Protein AF-G7H203-F1 (afdb_monomer_lite)

Foldseek 3Di:
DDDDDDDFFKWWAFPVPRDIDGDDPPDQADPPPRGGTDIDTPVVVVVVVPPDPDPPPPDPDDPPPPDDDPPDDPPPDDDPDDDPVPPDDPPDPPPDDDPDPDDDDPDDDPPDDDPDPVVVVPPDLVVQLVVLLVVLLVLLLVLLVLLLVLLVLLVVVLVCCVVCVPPDDPPVVVVVSVVSNVVSVVSNVVSLLVSLVSQLSNLVSLLCVLQVLLVHGDPDDSVRSNCCRRPPPSVLPRVLVSLVVSQVSRVLLDDPVNVVLSVVLSVLVVVLSVLVVVLVVLCVCLVVVPDPVSNSVSSVSSSVSSNSSSVSSNPSSNSSSVSSPPPPPPCPVPVVPPDPDD

Radius of gyration: 41.68 Å; chains: 1; bounding box: 111×63×118 Å

Organism: NCBI:txid1073574

InterPro domains:
  IPR025565 Domain of unknown function DUF4328 [PF14219] (180-323)

pLDDT: mean 81.96, std 16.94, range [37.78, 98.62]

Structure (mmCIF, N/CA/C/O backbone):
data_AF-G7H203-F1
#
_entry.id   AF-G7H203-F1
#
loop_
_atom_site.group_PDB
_atom_site.id
_atom_site.type_symbol
_atom_site.label_atom_id
_atom_site.label_alt_id
_atom_site.label_comp_id
_atom_site.label_asym_id
_atom_site.label_entity_id
_atom_site.label_seq_id
_atom_site.pdbx_PDB_ins_code
_atom_site.Cartn_x
_atom_site.Cartn_y
_atom_site.Cartn_z
_atom_site.occupancy
_atom_site.B_iso_or_equiv
_atom_site.auth_seq_id
_atom_site.auth_comp_id
_atom_site.auth_asym_id
_atom_site.auth_atom_id
_atom_site.pdbx_PDB_model_num
ATOM 1 N N . MET A 1 1 ? 81.160 3.919 -83.003 1.00 37.78 1 MET A N 1
ATOM 2 C CA . MET A 1 1 ? 80.864 4.565 -81.705 1.00 37.78 1 MET A CA 1
ATOM 3 C C . MET A 1 1 ? 79.400 4.315 -81.372 1.00 37.78 1 MET A C 1
ATOM 5 O O . MET A 1 1 ? 78.531 4.999 -81.889 1.00 37.78 1 MET A O 1
ATOM 9 N N . THR A 1 2 ? 79.116 3.264 -80.609 1.00 40.16 2 THR A N 1
ATOM 10 C CA . THR A 1 2 ? 77.761 2.862 -80.203 1.00 40.16 2 THR A CA 1
ATOM 11 C C . THR A 1 2 ? 77.386 3.560 -78.895 1.00 40.16 2 THR A C 1
ATOM 13 O O . THR A 1 2 ? 78.081 3.395 -77.895 1.00 40.16 2 THR A O 1
ATOM 16 N N . GLN A 1 3 ? 76.316 4.362 -78.911 1.00 37.84 3 GLN A N 1
ATOM 17 C CA . GLN A 1 3 ? 75.726 4.981 -77.716 1.00 37.84 3 GLN A CA 1
ATOM 18 C C . GLN A 1 3 ? 75.298 3.906 -76.696 1.00 37.84 3 GLN A C 1
ATOM 20 O O . GLN A 1 3 ? 74.755 2.877 -77.104 1.00 37.84 3 GLN A O 1
ATOM 25 N N . PRO A 1 4 ? 75.496 4.120 -75.381 1.00 40.94 4 PRO A N 1
ATOM 26 C CA . PRO A 1 4 ? 74.971 3.215 -74.364 1.00 40.94 4 PRO A CA 1
ATOM 27 C C . PRO A 1 4 ? 73.435 3.331 -74.275 1.00 40.94 4 PRO A C 1
ATOM 29 O O . PRO A 1 4 ? 72.892 4.422 -74.472 1.00 40.94 4 PRO A O 1
ATOM 32 N N . PRO A 1 5 ? 72.712 2.237 -73.969 1.00 50.84 5 PRO A N 1
ATOM 33 C CA . PRO A 1 5 ? 71.259 2.269 -73.836 1.00 50.84 5 PRO A CA 1
ATOM 34 C C . PRO A 1 5 ? 70.836 3.153 -72.654 1.00 50.84 5 PRO A C 1
ATOM 36 O O . PRO A 1 5 ? 71.418 3.090 -71.569 1.00 50.84 5 PRO A O 1
ATOM 39 N N . ALA A 1 6 ? 69.808 3.979 -72.866 1.00 56.09 6 ALA A N 1
ATOM 40 C CA . ALA A 1 6 ? 69.239 4.851 -71.843 1.00 56.09 6 ALA A CA 1
ATOM 41 C C . ALA A 1 6 ? 68.814 4.033 -70.608 1.00 56.09 6 ALA A C 1
ATOM 43 O O . ALA A 1 6 ? 68.082 3.051 -70.725 1.00 56.09 6 ALA A O 1
ATOM 44 N N . ALA A 1 7 ? 69.266 4.437 -69.417 1.00 59.19 7 ALA A N 1
ATOM 45 C CA . ALA A 1 7 ? 68.895 3.787 -68.164 1.00 59.19 7 ALA A CA 1
ATOM 46 C C . ALA A 1 7 ? 67.365 3.804 -67.985 1.00 59.19 7 ALA A C 1
ATOM 48 O O . ALA A 1 7 ? 66.755 4.874 -67.902 1.00 59.19 7 ALA A O 1
ATOM 49 N N . ALA A 1 8 ? 66.745 2.622 -67.927 1.00 64.31 8 ALA A N 1
ATOM 50 C CA . ALA A 1 8 ? 65.305 2.485 -67.742 1.00 64.31 8 ALA A CA 1
ATOM 51 C C . ALA A 1 8 ? 64.884 3.140 -66.416 1.00 64.31 8 ALA A C 1
ATOM 53 O O . ALA A 1 8 ? 65.308 2.721 -65.337 1.00 64.31 8 ALA A O 1
ATOM 54 N N . LYS A 1 9 ? 64.047 4.181 -66.479 1.00 79.81 9 LYS A N 1
ATOM 55 C CA . LYS A 1 9 ? 63.523 4.833 -65.273 1.00 79.81 9 LYS A CA 1
ATOM 56 C C . LYS A 1 9 ? 62.524 3.884 -64.600 1.00 79.81 9 LYS A C 1
ATOM 58 O O . LYS A 1 9 ? 61.573 3.411 -65.219 1.00 79.81 9 LYS A O 1
ATOM 63 N N . LEU A 1 10 ? 62.752 3.577 -63.325 1.00 85.38 10 LEU A N 1
ATOM 64 C CA . LEU A 1 10 ? 61.900 2.696 -62.521 1.00 85.38 10 LEU A CA 1
ATOM 65 C C . LEU A 1 10 ? 60.947 3.517 -61.640 1.00 85.38 10 LEU A C 1
ATOM 67 O O . LEU A 1 10 ? 61.322 4.558 -61.093 1.00 85.38 10 LEU A O 1
ATOM 71 N N . VAL A 1 11 ? 59.720 3.025 -61.470 1.00 87.94 11 VAL A N 1
ATOM 72 C CA . VAL A 1 11 ? 58.660 3.637 -60.654 1.00 87.94 11 VAL A CA 1
ATOM 73 C C . VAL A 1 11 ? 58.078 2.591 -59.707 1.00 87.94 11 VAL A C 1
ATOM 75 O O . VAL A 1 11 ? 57.787 1.465 -60.109 1.00 87.94 11 VAL A O 1
ATOM 78 N N . ASP A 1 12 ? 57.862 2.978 -58.452 1.00 87.69 12 ASP A N 1
ATOM 79 C CA . ASP A 1 12 ? 57.162 2.163 -57.462 1.00 87.69 12 ASP A CA 1
ATOM 80 C C . ASP A 1 12 ? 55.661 2.465 -57.504 1.00 87.69 12 ASP A C 1
ATOM 82 O O . ASP A 1 12 ? 55.240 3.617 -57.344 1.00 87.69 12 ASP A O 1
ATOM 86 N N . LEU A 1 13 ? 54.847 1.420 -57.662 1.00 88.19 13 LEU A N 1
ATOM 87 C CA . LEU A 1 13 ? 53.392 1.509 -57.736 1.00 88.19 13 LEU A CA 1
ATOM 88 C C . LEU A 1 13 ? 52.734 0.791 -56.552 1.00 88.19 13 LEU A C 1
ATOM 90 O O . LEU A 1 13 ? 52.981 -0.390 -56.299 1.00 88.19 13 LEU A O 1
ATOM 94 N N . CYS A 1 14 ? 51.834 1.475 -55.842 1.00 86.56 14 CYS A N 1
ATOM 95 C CA . CYS A 1 14 ? 51.016 0.842 -54.804 1.00 86.56 14 CYS A CA 1
ATOM 96 C C . CYS A 1 14 ? 49.656 0.413 -55.366 1.00 86.56 14 CYS A C 1
ATOM 98 O O . CYS A 1 14 ? 48.878 1.257 -55.802 1.00 86.56 14 CYS A O 1
ATOM 100 N N . ARG A 1 15 ? 49.297 -0.875 -55.283 1.00 82.62 15 ARG A N 1
ATOM 101 C CA . ARG A 1 15 ? 47.988 -1.358 -55.776 1.00 82.62 15 ARG A CA 1
ATOM 102 C C . ARG A 1 15 ? 46.794 -0.847 -54.970 1.00 82.62 15 ARG A C 1
ATOM 104 O O . ARG A 1 15 ? 45.728 -0.643 -55.540 1.00 82.62 15 ARG A O 1
ATOM 111 N N . ASN A 1 16 ? 46.976 -0.640 -53.666 1.00 80.56 16 ASN A N 1
ATOM 112 C CA . ASN A 1 16 ? 45.888 -0.241 -52.772 1.00 80.56 16 ASN A CA 1
ATOM 113 C C . ASN A 1 16 ? 45.602 1.267 -52.865 1.00 80.56 16 ASN A C 1
ATOM 115 O O . ASN A 1 16 ? 44.457 1.693 -52.929 1.00 80.56 16 ASN A O 1
ATOM 119 N N . CYS A 1 17 ? 46.667 2.070 -52.924 1.00 82.50 17 CYS A N 1
ATOM 120 C CA . CYS A 1 17 ? 46.584 3.530 -52.892 1.00 82.50 17 CYS A CA 1
ATOM 121 C C . CYS A 1 17 ? 46.793 4.204 -54.260 1.00 82.50 17 CYS A C 1
ATOM 123 O O . CYS A 1 17 ? 46.635 5.416 -54.360 1.00 82.50 17 CYS A O 1
ATOM 125 N N . ARG A 1 18 ? 47.177 3.444 -55.299 1.00 82.31 18 ARG A N 1
ATOM 126 C CA . ARG A 1 18 ? 47.484 3.911 -56.670 1.00 82.31 18 ARG A CA 1
ATOM 127 C C . ARG A 1 18 ? 48.490 5.067 -56.765 1.00 82.31 18 ARG A C 1
ATOM 129 O O . ARG A 1 18 ? 48.514 5.792 -57.751 1.00 82.31 18 ARG A O 1
ATOM 136 N N . ILE A 1 19 ? 49.345 5.220 -55.756 1.00 80.88 19 ILE A N 1
ATOM 137 C CA . ILE A 1 19 ? 50.440 6.194 -55.769 1.00 80.88 19 ILE A CA 1
ATOM 138 C C . ILE A 1 19 ? 51.534 5.703 -56.716 1.00 80.88 19 ILE A C 1
ATOM 140 O O . ILE A 1 19 ? 51.871 4.516 -56.697 1.00 80.88 19 ILE A O 1
ATOM 144 N N . GLN A 1 20 ? 52.087 6.639 -57.486 1.00 84.31 20 GLN A N 1
ATOM 145 C CA . GLN A 1 20 ? 53.276 6.463 -58.313 1.00 84.31 20 GLN A CA 1
ATOM 146 C C . GLN A 1 20 ? 54.395 7.312 -57.711 1.00 84.31 20 GLN A C 1
ATOM 148 O O . GLN A 1 20 ? 54.203 8.506 -57.479 1.00 84.31 20 GLN A O 1
ATOM 153 N N . ALA A 1 21 ? 55.537 6.704 -57.410 1.00 81.88 21 ALA A N 1
ATOM 154 C CA . ALA A 1 21 ? 56.696 7.419 -56.883 1.00 81.88 21 ALA A CA 1
ATOM 155 C C . ALA A 1 21 ? 57.982 6.933 -57.568 1.00 81.88 21 ALA A C 1
ATOM 157 O O . ALA A 1 21 ? 58.060 5.755 -57.917 1.00 81.88 21 ALA A O 1
ATOM 158 N N . PRO A 1 22 ? 59.012 7.786 -57.729 1.00 85.12 22 PRO A N 1
ATOM 159 C CA . PRO A 1 22 ? 60.306 7.358 -58.260 1.00 85.12 22 PRO A CA 1
ATOM 160 C C . PRO A 1 22 ? 60.864 6.193 -57.441 1.00 85.12 22 PRO A C 1
ATOM 162 O O . PRO A 1 22 ? 60.779 6.231 -56.206 1.00 85.12 22 PRO A O 1
ATOM 165 N N . HIS A 1 23 ? 61.401 5.170 -58.108 1.00 85.12 23 HIS A N 1
ATOM 166 C CA . HIS A 1 23 ? 61.963 4.006 -57.427 1.00 85.12 23 HIS A CA 1
ATOM 167 C C . HIS A 1 23 ? 63.105 4.410 -56.488 1.00 85.12 23 HIS A C 1
ATOM 169 O O . HIS A 1 23 ? 63.991 5.181 -56.860 1.00 85.12 23 HIS A O 1
ATOM 175 N N . ARG A 1 24 ? 63.088 3.878 -55.263 1.00 83.06 24 ARG A N 1
ATOM 176 C CA . ARG A 1 24 ? 64.186 4.016 -54.301 1.00 83.06 24 ARG A CA 1
ATOM 177 C C . ARG A 1 24 ? 64.544 2.633 -53.772 1.00 83.06 24 ARG A C 1
ATOM 179 O O . ARG A 1 24 ? 63.687 1.960 -53.197 1.00 83.06 24 ARG A O 1
ATOM 186 N N . ALA A 1 25 ? 65.809 2.242 -53.922 1.00 78.50 25 ALA A N 1
ATOM 187 C CA . ALA A 1 25 ? 66.314 0.977 -53.395 1.00 78.50 25 ALA A CA 1
ATOM 188 C C . ALA A 1 25 ? 66.008 0.853 -51.887 1.00 78.50 25 ALA A C 1
ATOM 190 O O . ALA A 1 25 ? 66.172 1.810 -51.129 1.00 78.50 25 ALA A O 1
ATOM 191 N N . GLY A 1 26 ? 65.499 -0.310 -51.469 1.00 80.19 26 GLY A N 1
ATOM 192 C CA . GLY A 1 26 ? 65.124 -0.600 -50.078 1.00 80.19 26 GLY A CA 1
ATOM 193 C C . GLY A 1 26 ? 63.689 -0.224 -49.676 1.00 80.19 26 GLY A C 1
ATOM 194 O O . GLY A 1 26 ? 63.248 -0.592 -48.588 1.00 80.19 26 GLY A O 1
ATOM 195 N N . ARG A 1 27 ? 62.910 0.452 -50.534 1.00 83.69 27 ARG A N 1
ATOM 196 C CA . ARG A 1 27 ? 61.516 0.815 -50.226 1.00 83.69 27 ARG A CA 1
ATOM 197 C C . ARG A 1 27 ? 60.530 -0.256 -50.706 1.00 83.69 27 ARG A C 1
ATOM 199 O O . ARG A 1 27 ? 60.062 -0.222 -51.836 1.00 83.69 27 ARG A O 1
ATOM 206 N N . THR A 1 28 ? 60.162 -1.183 -49.823 1.00 85.75 28 THR A N 1
ATOM 207 C CA . THR A 1 28 ? 59.217 -2.277 -50.140 1.00 85.75 28 THR A CA 1
ATOM 208 C C . THR A 1 28 ? 57.765 -1.986 -49.745 1.00 85.75 28 THR A C 1
ATOM 210 O O . THR A 1 28 ? 56.849 -2.631 -50.263 1.00 85.75 28 THR A O 1
ATOM 213 N N . ARG A 1 29 ? 57.523 -1.009 -48.855 1.00 89.00 29 ARG A N 1
ATOM 214 C CA . ARG A 1 29 ? 56.183 -0.663 -48.345 1.00 89.00 29 ARG A CA 1
ATOM 215 C C . ARG A 1 29 ? 55.778 0.781 -48.627 1.00 89.00 29 ARG A C 1
ATOM 217 O O . ARG A 1 29 ? 56.588 1.703 -48.583 1.00 89.00 29 ARG A O 1
ATOM 224 N N . CYS A 1 30 ? 54.490 0.973 -48.900 1.00 86.81 30 CYS A N 1
ATOM 225 C CA . CYS A 1 30 ? 53.898 2.279 -49.159 1.00 86.81 30 CYS A CA 1
ATOM 226 C C . CYS A 1 30 ? 53.773 3.097 -47.859 1.00 86.81 30 CYS A C 1
ATOM 228 O O . CYS A 1 30 ? 53.129 2.622 -46.924 1.00 86.81 30 CYS A O 1
ATOM 230 N N . PRO A 1 31 ? 54.255 4.352 -47.807 1.00 84.12 31 PRO A N 1
ATOM 231 C CA . PRO A 1 31 ? 54.180 5.177 -46.597 1.00 84.12 31 PRO A CA 1
ATOM 232 C C . PRO A 1 31 ? 52.749 5.574 -46.198 1.00 84.12 31 PRO A C 1
ATOM 234 O O . PRO A 1 31 ? 52.522 5.974 -45.065 1.00 84.12 31 PRO A O 1
ATOM 237 N N . ARG A 1 32 ? 51.769 5.470 -47.110 1.00 82.31 32 ARG A N 1
ATOM 238 C CA . ARG A 1 32 ? 50.384 5.903 -46.858 1.00 82.31 32 ARG A CA 1
ATOM 239 C C . ARG A 1 32 ? 49.470 4.794 -46.339 1.00 82.31 32 ARG A C 1
ATOM 241 O O . ARG A 1 32 ? 48.579 5.064 -45.547 1.00 82.31 32 ARG A O 1
ATOM 248 N N . CYS A 1 33 ? 49.650 3.565 -46.821 1.00 87.88 33 CYS A N 1
ATOM 249 C CA . CYS A 1 33 ? 48.768 2.436 -46.496 1.00 87.88 33 CYS A CA 1
ATOM 250 C C . CYS A 1 33 ? 49.504 1.141 -46.146 1.00 87.88 33 CYS A C 1
ATOM 252 O O . CYS A 1 33 ? 48.877 0.090 -46.056 1.00 87.88 33 CYS A O 1
ATOM 254 N N . ASN A 1 34 ? 50.828 1.199 -45.988 1.00 85.56 34 ASN A N 1
ATOM 255 C CA . ASN A 1 34 ? 51.693 0.079 -45.616 1.00 85.56 34 ASN A CA 1
ATOM 256 C C . ASN A 1 34 ? 51.611 -1.163 -46.534 1.00 85.56 34 ASN A C 1
ATOM 258 O O . ASN A 1 34 ? 52.078 -2.243 -46.174 1.00 85.56 34 ASN A O 1
ATOM 262 N N . GLY A 1 35 ? 51.019 -1.021 -47.724 1.00 85.94 35 GLY A N 1
ATOM 263 C CA . GLY A 1 35 ? 50.916 -2.081 -48.726 1.00 85.94 35 GLY A CA 1
ATOM 264 C C . GLY A 1 35 ? 52.221 -2.293 -49.494 1.00 85.94 35 GLY A C 1
ATOM 265 O O . GLY A 1 35 ? 53.049 -1.384 -49.575 1.00 85.94 35 GLY A O 1
ATOM 266 N N . ILE A 1 36 ? 52.381 -3.479 -50.085 1.00 87.38 36 ILE A N 1
ATOM 267 C CA . ILE A 1 36 ? 53.562 -3.851 -50.880 1.00 87.38 36 ILE A CA 1
ATOM 268 C C . ILE A 1 36 ? 53.643 -2.982 -52.143 1.00 87.38 36 ILE A C 1
ATOM 270 O O . ILE A 1 36 ? 52.643 -2.797 -52.847 1.00 87.38 36 ILE A O 1
ATOM 274 N N . LEU A 1 37 ? 54.830 -2.438 -52.412 1.00 88.94 37 LEU A N 1
ATOM 275 C CA . LEU A 1 37 ? 55.136 -1.687 -53.627 1.00 88.94 37 LEU A CA 1
ATOM 276 C C . LEU A 1 37 ? 55.603 -2.632 -54.734 1.00 88.94 37 LEU A C 1
ATOM 278 O O . LEU A 1 37 ? 56.401 -3.536 -54.497 1.00 88.94 37 LEU A O 1
ATOM 282 N N . VAL A 1 38 ? 55.097 -2.414 -55.946 1.00 88.06 38 VAL A N 1
ATOM 283 C CA . VAL A 1 38 ? 55.512 -3.144 -57.147 1.00 88.06 38 VAL A CA 1
ATOM 284 C C . VAL A 1 38 ? 56.369 -2.214 -57.991 1.00 88.06 38 VAL A C 1
ATOM 286 O O . VAL A 1 38 ? 55.923 -1.119 -58.327 1.00 88.06 38 VAL A O 1
ATOM 289 N N . VAL A 1 39 ? 57.577 -2.651 -58.335 1.00 86.81 39 VAL A N 1
ATOM 290 C CA . VAL A 1 39 ? 58.491 -1.892 -59.195 1.00 86.81 39 VAL A CA 1
ATOM 291 C C . VAL A 1 39 ? 58.136 -2.164 -60.655 1.00 86.81 39 VAL A C 1
ATOM 293 O O . VAL A 1 39 ? 58.038 -3.319 -61.070 1.00 86.81 39 VAL A O 1
ATOM 296 N N . VAL A 1 40 ? 57.915 -1.106 -61.430 1.00 84.75 40 VAL A N 1
ATOM 297 C CA . VAL A 1 40 ? 57.562 -1.173 -62.855 1.00 84.75 40 VAL A CA 1
ATOM 298 C C . VAL A 1 40 ? 58.434 -0.180 -63.628 1.00 84.75 40 VAL A C 1
ATOM 300 O O . VAL A 1 40 ? 58.823 0.857 -63.095 1.00 84.75 40 VAL A O 1
ATOM 303 N N . THR A 1 41 ? 58.763 -0.482 -64.883 1.00 83.50 41 THR A N 1
ATOM 304 C CA . THR A 1 41 ? 59.456 0.461 -65.774 1.00 83.50 41 THR A CA 1
ATOM 305 C C . THR A 1 41 ? 58.507 1.569 -66.232 1.00 83.50 41 THR A C 1
ATOM 307 O O . THR A 1 41 ? 57.323 1.315 -66.471 1.00 83.50 41 THR A O 1
ATOM 310 N N . THR A 1 42 ? 59.011 2.799 -66.380 1.00 74.50 42 THR A N 1
ATOM 311 C CA . THR A 1 42 ? 58.220 3.939 -66.881 1.00 74.50 42 THR A CA 1
ATOM 312 C C . THR A 1 42 ? 57.561 3.641 -68.218 1.00 74.50 42 THR A C 1
ATOM 314 O O . THR A 1 42 ? 56.423 4.048 -68.426 1.00 74.50 42 THR A O 1
ATOM 317 N N . ASP A 1 43 ? 58.235 2.874 -69.073 1.00 74.00 43 ASP A N 1
ATOM 318 C CA . ASP A 1 43 ? 57.773 2.568 -70.427 1.00 74.00 43 ASP A CA 1
ATOM 319 C C . ASP A 1 43 ? 56.525 1.680 -70.407 1.00 74.00 43 ASP A C 1
ATOM 321 O O . ASP A 1 43 ? 55.602 1.880 -71.184 1.00 74.00 43 ASP A O 1
ATOM 325 N N . ARG A 1 44 ? 56.424 0.749 -69.448 1.00 70.00 44 ARG A N 1
ATOM 326 C CA . ARG A 1 44 ? 55.202 -0.051 -69.259 1.00 70.00 44 ARG A CA 1
ATOM 327 C C . ARG A 1 44 ? 54.041 0.772 -68.710 1.00 70.00 44 ARG A C 1
ATOM 329 O O . ARG A 1 44 ? 52.891 0.482 -69.025 1.00 70.00 44 ARG A O 1
ATOM 336 N N . VAL A 1 45 ? 54.323 1.774 -67.876 1.00 68.62 45 VAL A N 1
ATOM 337 C CA . VAL A 1 45 ? 53.288 2.668 -67.334 1.00 68.62 45 VAL A CA 1
ATOM 338 C C . VAL A 1 45 ? 52.771 3.608 -68.423 1.00 68.62 45 VAL A C 1
ATOM 340 O O . VAL A 1 45 ? 51.561 3.781 -68.538 1.00 68.62 45 VAL A O 1
ATOM 343 N N . SER A 1 46 ? 53.656 4.178 -69.246 1.00 68.38 46 SER A N 1
ATOM 344 C CA . SER A 1 46 ? 53.263 5.039 -70.364 1.00 68.38 46 SER A CA 1
ATOM 345 C C . SER A 1 46 ? 52.526 4.262 -71.453 1.00 68.38 46 SER A C 1
ATOM 347 O O . SER A 1 46 ? 51.519 4.754 -71.947 1.00 68.38 46 SER A O 1
ATOM 349 N N . GLN A 1 47 ? 52.941 3.031 -71.762 1.00 70.38 47 GLN A N 1
ATOM 350 C CA . GLN A 1 47 ? 52.261 2.171 -72.735 1.00 70.38 47 GLN A CA 1
ATOM 351 C C . GLN A 1 47 ? 50.838 1.797 -72.278 1.00 70.38 47 GLN A C 1
ATOM 353 O O . GLN A 1 47 ? 49.904 1.898 -73.065 1.00 70.38 47 GLN A O 1
ATOM 358 N N . ALA A 1 48 ? 50.643 1.487 -70.990 1.00 67.06 48 ALA A N 1
ATOM 359 C CA . ALA A 1 48 ? 49.318 1.209 -70.422 1.00 67.06 48 ALA A CA 1
ATOM 360 C C . ALA A 1 48 ? 48.408 2.452 -70.312 1.00 67.06 48 ALA A C 1
ATOM 362 O O . ALA A 1 48 ? 47.188 2.319 -70.278 1.00 67.06 48 ALA A O 1
ATOM 363 N N . LEU A 1 49 ? 48.984 3.656 -70.213 1.00 65.50 49 LEU A N 1
ATOM 364 C CA . LEU A 1 49 ? 48.234 4.920 -70.244 1.00 65.50 49 LEU A CA 1
ATOM 365 C C . LEU A 1 49 ? 47.924 5.382 -71.676 1.00 65.50 49 LEU A C 1
ATOM 367 O O . LEU A 1 49 ? 46.932 6.076 -71.881 1.00 65.50 49 LEU A O 1
ATOM 371 N N . ALA A 1 50 ? 48.775 5.023 -72.641 1.00 63.97 50 ALA A N 1
ATOM 372 C CA . ALA A 1 50 ? 48.602 5.318 -74.062 1.00 63.97 50 ALA A CA 1
ATOM 373 C C . ALA A 1 50 ? 47.631 4.349 -74.755 1.00 63.97 50 ALA A C 1
ATOM 375 O O . ALA A 1 50 ? 47.059 4.690 -75.789 1.00 63.97 50 ALA A O 1
ATOM 376 N N . GLU A 1 51 ? 47.416 3.160 -74.187 1.00 62.44 51 GLU A N 1
ATOM 377 C CA . GLU A 1 51 ? 46.359 2.246 -74.611 1.00 62.44 51 GLU A CA 1
ATOM 378 C C . GLU A 1 51 ? 44.988 2.890 -74.355 1.00 62.44 51 GLU A C 1
ATOM 380 O O . GLU A 1 51 ? 44.487 2.951 -73.229 1.00 62.44 51 GLU A O 1
ATOM 385 N N . ALA A 1 52 ? 44.373 3.406 -75.422 1.00 54.94 52 ALA A N 1
ATOM 386 C CA . ALA A 1 52 ? 42.991 3.853 -75.386 1.00 54.94 52 ALA A CA 1
ATOM 387 C C . ALA A 1 52 ? 42.106 2.688 -74.906 1.00 54.94 52 ALA A C 1
ATOM 389 O O . ALA A 1 52 ? 42.298 1.556 -75.363 1.00 54.94 52 ALA A O 1
ATOM 390 N N . PRO A 1 53 ? 41.134 2.921 -74.002 1.00 57.97 53 PRO A N 1
ATOM 391 C CA . PRO A 1 53 ? 40.242 1.861 -73.566 1.00 57.97 53 PRO A CA 1
ATOM 392 C C . PRO A 1 53 ? 39.531 1.301 -74.796 1.00 57.97 53 PRO A C 1
ATOM 394 O O . PRO A 1 53 ? 38.755 2.007 -75.442 1.00 57.97 53 PRO A O 1
ATOM 397 N N . ALA A 1 54 ? 39.816 0.042 -75.133 1.00 59.06 54 ALA A N 1
ATOM 398 C CA . ALA A 1 54 ? 39.101 -0.648 -76.194 1.00 59.06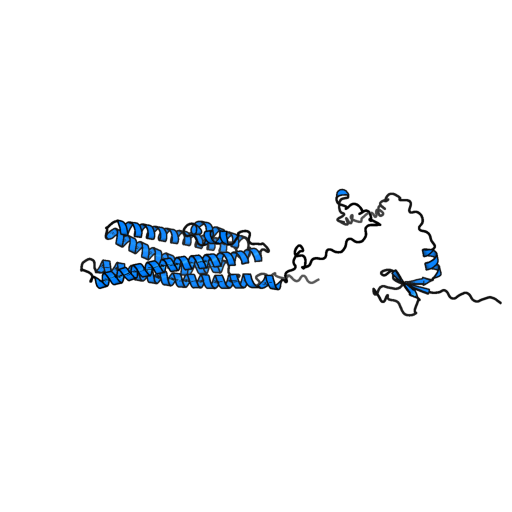 54 ALA A CA 1
ATOM 399 C C . ALA A 1 54 ? 37.594 -0.535 -75.907 1.00 59.06 54 ALA A C 1
ATOM 401 O O . ALA A 1 54 ? 37.193 -0.690 -74.744 1.00 59.06 54 ALA A O 1
ATOM 402 N N . PRO A 1 55 ? 36.750 -0.240 -76.913 1.00 51.91 55 PRO A N 1
ATOM 403 C CA . PRO A 1 55 ? 35.317 -0.156 -76.703 1.00 51.91 55 PRO A CA 1
ATOM 404 C C . PRO A 1 55 ? 34.852 -1.475 -76.095 1.00 51.91 55 PRO A C 1
ATOM 406 O O . PRO A 1 55 ? 34.953 -2.541 -76.704 1.00 51.91 55 PRO A O 1
ATOM 409 N N . VAL A 1 56 ? 34.378 -1.404 -74.851 1.00 57.16 56 VAL A N 1
ATOM 410 C CA . VAL A 1 56 ? 33.751 -2.539 -74.188 1.00 57.16 56 VAL A CA 1
ATOM 411 C C . VAL A 1 56 ? 32.452 -2.778 -74.939 1.00 57.16 56 VAL A C 1
ATOM 413 O O . VAL A 1 56 ? 31.441 -2.132 -74.672 1.00 57.16 56 VAL A O 1
ATOM 416 N N . VAL A 1 57 ? 32.479 -3.692 -75.909 1.00 56.31 57 VAL A N 1
ATOM 417 C CA . VAL A 1 57 ? 31.254 -4.274 -76.445 1.00 56.31 57 VAL A CA 1
ATOM 418 C C . VAL A 1 57 ? 30.538 -4.864 -75.240 1.00 56.31 57 VAL A C 1
ATOM 420 O O . VAL A 1 57 ? 31.059 -5.771 -74.585 1.00 56.31 57 VAL A O 1
ATOM 423 N N . ALA A 1 58 ? 29.383 -4.293 -74.897 1.00 48.22 58 ALA A N 1
ATOM 424 C CA . ALA A 1 58 ? 28.533 -4.767 -73.821 1.00 48.22 58 ALA A CA 1
ATOM 425 C C . ALA A 1 58 ? 28.031 -6.166 -74.186 1.00 48.22 58 ALA A C 1
ATOM 427 O O . ALA A 1 58 ? 26.958 -6.348 -74.755 1.00 48.22 58 ALA A O 1
ATOM 428 N N . ARG A 1 59 ? 28.845 -7.178 -73.895 1.00 54.06 59 ARG A N 1
ATOM 429 C CA . ARG A 1 59 ? 28.418 -8.566 -73.944 1.00 54.06 59 ARG A CA 1
ATOM 430 C C . ARG A 1 59 ? 27.454 -8.755 -72.768 1.00 54.06 59 ARG A C 1
ATOM 432 O O . ARG A 1 59 ? 27.807 -8.357 -71.652 1.00 54.06 59 ARG A O 1
ATOM 439 N N . PRO A 1 60 ? 26.257 -9.334 -72.975 1.00 52.62 60 PRO A N 1
ATOM 440 C CA . PRO A 1 60 ? 25.400 -9.716 -71.859 1.00 52.62 60 PRO A CA 1
ATOM 441 C C . PRO A 1 60 ? 26.222 -10.574 -70.886 1.00 52.62 60 PRO A C 1
ATOM 443 O O . PRO A 1 60 ? 27.116 -11.300 -71.339 1.00 52.62 60 PRO A O 1
ATOM 446 N N . PRO A 1 61 ? 25.990 -10.478 -69.564 1.00 47.03 61 PRO A N 1
ATOM 447 C CA . PRO A 1 61 ? 26.775 -11.219 -68.593 1.00 47.03 61 PRO A CA 1
ATOM 448 C C . PRO A 1 61 ? 26.595 -12.714 -68.853 1.00 47.03 61 PRO A C 1
ATOM 450 O O . PRO A 1 61 ? 25.611 -13.320 -68.440 1.00 47.03 61 PRO A O 1
ATOM 453 N N . GLN A 1 62 ? 27.560 -13.322 -69.539 1.00 46.97 62 GLN A N 1
ATOM 454 C CA . GLN A 1 62 ? 27.694 -14.764 -69.555 1.00 46.97 62 GLN A CA 1
ATOM 455 C C . GLN A 1 62 ? 28.092 -15.143 -68.134 1.00 46.97 62 GLN A C 1
ATOM 457 O O . GLN A 1 62 ? 29.223 -14.901 -67.702 1.00 46.97 62 GLN A O 1
ATOM 462 N N . GLN A 1 63 ? 27.132 -15.683 -67.382 1.00 49.38 63 GLN A N 1
ATOM 463 C CA . GLN A 1 63 ? 27.425 -16.469 -66.196 1.00 49.38 63 GLN A CA 1
ATOM 464 C C . GLN A 1 63 ? 28.488 -17.487 -66.604 1.00 49.38 63 GLN A C 1
ATOM 466 O O . GLN A 1 63 ? 28.200 -18.457 -67.302 1.00 49.38 63 GLN A O 1
ATOM 471 N N . ARG A 1 64 ? 29.739 -17.262 -66.190 1.00 42.84 64 ARG A N 1
ATOM 472 C CA . ARG A 1 64 ? 30.702 -18.353 -66.124 1.00 42.84 64 ARG A CA 1
ATOM 473 C C . ARG A 1 64 ? 30.137 -19.314 -65.097 1.00 42.84 64 ARG A C 1
ATOM 475 O O . ARG A 1 64 ? 30.278 -19.090 -63.897 1.00 42.84 64 ARG A O 1
ATOM 482 N N . VAL A 1 65 ? 29.459 -20.346 -65.583 1.00 47.59 65 VAL A N 1
ATOM 483 C CA . VAL A 1 65 ? 29.227 -21.558 -64.814 1.00 47.59 65 VAL A CA 1
ATOM 484 C C . VAL A 1 65 ? 30.623 -22.046 -64.455 1.00 47.59 65 VAL A C 1
ATOM 486 O O . VAL A 1 65 ? 31.392 -22.472 -65.316 1.00 47.59 65 VAL A O 1
ATOM 489 N N . ALA A 1 66 ? 31.008 -21.830 -63.199 1.00 47.72 66 ALA A N 1
ATOM 490 C CA . ALA A 1 66 ? 32.234 -22.387 -62.665 1.00 47.72 66 ALA A CA 1
ATOM 491 C C . ALA A 1 66 ? 32.177 -23.897 -62.910 1.00 47.72 66 ALA A C 1
ATOM 493 O O . ALA A 1 66 ? 31.156 -24.521 -62.621 1.00 47.72 66 ALA A O 1
ATOM 494 N N . GLY A 1 67 ? 33.242 -24.434 -63.507 1.00 46.94 67 GLY A N 1
ATOM 495 C CA . GLY A 1 67 ? 33.312 -25.819 -63.950 1.00 46.94 67 GLY A CA 1
ATOM 496 C C . GLY A 1 67 ? 32.754 -26.787 -62.911 1.00 46.94 67 GLY A C 1
ATOM 497 O O . GLY A 1 67 ? 33.110 -26.737 -61.732 1.00 46.94 67 GLY A O 1
ATOM 498 N N . TYR A 1 68 ? 31.869 -27.660 -63.376 1.00 43.53 68 TYR A N 1
ATOM 499 C CA . TYR A 1 68 ? 31.400 -28.818 -62.640 1.00 43.53 68 TYR A CA 1
ATOM 500 C C . TYR A 1 68 ? 32.614 -29.676 -62.251 1.00 43.53 68 TYR A C 1
ATOM 502 O O . TYR A 1 68 ? 33.234 -30.314 -63.098 1.00 43.53 68 TYR A O 1
ATOM 510 N N . ARG A 1 69 ? 32.990 -29.659 -60.967 1.00 50.88 69 ARG A N 1
ATOM 511 C CA . ARG A 1 69 ? 33.775 -30.738 -60.359 1.00 50.88 69 ARG A CA 1
ATOM 512 C C . ARG A 1 69 ? 32.771 -31.699 -59.721 1.00 50.88 69 ARG A C 1
ATOM 514 O O . ARG A 1 69 ? 32.045 -31.255 -58.827 1.00 50.88 69 ARG A O 1
ATOM 521 N N . PRO A 1 70 ? 32.711 -32.974 -60.135 1.00 41.72 70 PRO A N 1
ATOM 522 C CA . PRO A 1 70 ? 31.878 -33.956 -59.454 1.00 41.72 70 PRO A CA 1
ATOM 523 C C . PRO A 1 70 ? 32.326 -34.046 -57.984 1.00 41.72 70 PRO A C 1
ATOM 525 O O . PRO A 1 70 ? 33.503 -34.278 -57.718 1.00 41.72 70 PRO A O 1
ATOM 528 N N . GLY A 1 71 ? 31.415 -33.804 -57.035 1.00 56.59 71 GLY A N 1
ATOM 529 C CA . GLY A 1 71 ? 31.651 -34.026 -55.598 1.00 56.59 71 GLY A CA 1
ATOM 530 C C . GLY A 1 71 ? 31.768 -32.793 -54.689 1.00 56.59 71 GLY A C 1
ATOM 531 O O . GLY A 1 71 ? 31.911 -32.961 -53.481 1.00 56.59 71 GLY A O 1
ATOM 532 N N . ALA A 1 72 ? 31.673 -31.559 -55.197 1.00 56.12 72 ALA A N 1
ATOM 533 C CA . ALA A 1 72 ? 31.627 -30.369 -54.337 1.00 56.12 72 ALA A CA 1
ATOM 534 C C . ALA A 1 72 ? 30.178 -29.910 -54.104 1.00 56.12 72 ALA A C 1
ATOM 536 O O . ALA A 1 72 ? 29.477 -29.546 -55.048 1.00 56.12 72 ALA A O 1
ATOM 537 N N . SER A 1 73 ? 29.734 -29.900 -52.843 1.00 57.03 73 SER A N 1
ATOM 538 C CA . SER A 1 73 ? 28.423 -29.370 -52.453 1.00 57.03 73 SER A CA 1
ATOM 539 C C . SER A 1 73 ? 28.276 -27.897 -52.877 1.00 57.03 73 SER A C 1
ATOM 541 O O . SER A 1 73 ? 29.248 -27.134 -52.784 1.00 57.03 73 SER A O 1
ATOM 543 N N . PRO A 1 74 ? 27.092 -27.455 -53.353 1.00 58.59 74 PRO A N 1
ATOM 544 C CA . PRO A 1 74 ? 26.901 -26.080 -53.796 1.00 58.59 74 PRO A CA 1
ATOM 545 C C . PRO A 1 74 ? 27.156 -25.124 -52.629 1.00 58.59 74 PRO A C 1
ATOM 547 O O . PRO A 1 74 ? 26.366 -25.034 -51.690 1.00 58.59 74 PRO A O 1
ATOM 550 N N . LYS A 1 75 ? 28.269 -24.386 -52.670 1.00 60.03 75 LYS A N 1
ATOM 551 C CA . LYS A 1 75 ? 28.506 -23.281 -51.739 1.00 60.03 75 LYS A CA 1
ATOM 552 C C . LYS A 1 75 ? 27.587 -22.132 -52.139 1.00 60.03 75 LYS A C 1
ATOM 554 O O . LYS A 1 75 ? 27.970 -21.255 -52.910 1.00 60.03 75 LYS A O 1
ATOM 559 N N . VAL A 1 76 ? 26.354 -22.155 -51.640 1.00 60.50 76 VAL A N 1
ATOM 560 C CA . VAL A 1 76 ? 25.407 -21.050 -51.793 1.00 60.50 76 VAL A CA 1
ATOM 561 C C . VAL A 1 76 ? 25.943 -19.873 -50.981 1.00 60.50 76 VAL A C 1
ATOM 563 O O . VAL A 1 76 ? 25.856 -19.840 -49.755 1.00 60.50 76 VAL A O 1
ATOM 566 N N . ARG A 1 77 ? 26.558 -18.902 -51.660 1.00 63.94 77 ARG A N 1
ATOM 567 C CA . ARG A 1 77 ? 26.911 -17.627 -51.040 1.00 63.94 77 ARG A CA 1
ATOM 568 C C . ARG A 1 77 ? 25.660 -16.763 -51.038 1.00 63.94 77 ARG A C 1
ATOM 570 O O . ARG A 1 77 ? 25.320 -16.172 -52.060 1.00 63.94 77 ARG A O 1
ATOM 577 N N . TRP A 1 78 ? 24.994 -16.675 -49.893 1.00 55.72 78 TRP A N 1
ATOM 578 C CA . TRP A 1 78 ? 23.944 -15.684 -49.696 1.00 55.72 78 TRP A CA 1
ATOM 579 C C . TRP A 1 78 ? 24.537 -14.288 -49.882 1.00 55.72 78 TRP A C 1
ATOM 581 O O . TRP A 1 78 ? 25.437 -13.866 -49.156 1.00 55.72 78 TRP A O 1
ATOM 591 N N . VAL A 1 79 ? 24.054 -13.583 -50.899 1.00 70.00 79 VAL A N 1
ATOM 592 C CA . VAL A 1 79 ? 24.337 -12.166 -51.104 1.00 70.00 79 VAL A CA 1
ATOM 593 C C . VAL A 1 79 ? 22.993 -11.468 -51.067 1.00 70.00 79 VAL A C 1
ATOM 595 O O . VAL A 1 79 ? 22.174 -11.658 -51.963 1.00 70.00 79 VAL A O 1
ATOM 598 N N . ALA A 1 80 ? 22.763 -10.665 -50.030 1.00 74.44 80 ALA A N 1
ATOM 599 C CA . ALA A 1 80 ? 21.602 -9.792 -49.956 1.00 74.44 80 ALA A CA 1
ATOM 600 C C . ALA A 1 80 ? 21.757 -8.686 -51.009 1.00 74.44 80 ALA A C 1
ATOM 602 O O . ALA A 1 80 ? 22.301 -7.614 -50.745 1.00 74.44 80 ALA A O 1
ATOM 603 N N . GLN A 1 81 ? 21.342 -8.972 -52.241 1.00 72.69 81 GLN A N 1
ATOM 604 C CA . GLN A 1 81 ? 21.200 -7.949 -53.261 1.00 72.69 81 GLN A CA 1
ATOM 605 C C . GLN A 1 81 ? 19.805 -7.364 -53.170 1.00 72.69 81 GLN A C 1
ATOM 607 O O . GLN A 1 81 ? 18.812 -8.079 -53.069 1.00 72.69 81 GLN A O 1
ATOM 612 N N . ARG A 1 82 ? 19.736 -6.038 -53.232 1.00 78.69 82 ARG A N 1
ATOM 613 C CA . ARG A 1 82 ? 18.463 -5.341 -53.272 1.00 78.69 82 ARG A CA 1
ATOM 614 C C . ARG A 1 82 ? 17.706 -5.734 -54.561 1.00 78.69 82 ARG A C 1
ATOM 616 O O . ARG A 1 82 ? 18.343 -5.689 -55.630 1.00 78.69 82 ARG A O 1
ATOM 623 N N . PRO A 1 83 ? 16.405 -6.089 -54.476 1.00 79.94 83 PRO A N 1
ATOM 624 C CA . PRO A 1 83 ? 15.566 -6.349 -55.642 1.00 79.94 83 PRO A CA 1
ATOM 625 C C . PRO A 1 83 ? 15.681 -5.214 -56.667 1.00 79.94 83 PRO A C 1
ATOM 627 O O . PRO A 1 83 ? 15.861 -4.062 -56.252 1.00 79.94 83 PRO A O 1
ATOM 630 N N . PRO A 1 84 ? 15.626 -5.502 -57.981 1.00 73.81 84 PRO A N 1
ATOM 631 C CA . PRO A 1 84 ? 15.825 -4.499 -59.029 1.00 73.81 84 PRO A CA 1
ATOM 632 C C . PRO A 1 84 ? 14.918 -3.276 -58.858 1.00 73.81 84 PRO A C 1
ATOM 634 O O . PRO A 1 84 ? 15.393 -2.153 -58.994 1.00 73.81 84 PRO A O 1
ATOM 637 N N . GLU A 1 85 ? 13.666 -3.491 -58.451 1.00 76.69 85 GLU A N 1
ATOM 638 C CA . GLU A 1 85 ? 12.676 -2.438 -58.185 1.00 76.69 85 GLU A CA 1
ATOM 639 C C . GLU A 1 85 ? 13.009 -1.524 -56.996 1.00 76.69 85 GLU A C 1
ATOM 641 O O . GLU A 1 85 ? 12.597 -0.369 -56.963 1.00 76.69 85 GLU A O 1
ATOM 646 N N . ALA A 1 86 ? 13.800 -1.997 -56.031 1.00 73.50 86 ALA A N 1
ATOM 647 C CA . ALA A 1 86 ? 14.198 -1.213 -54.865 1.00 73.50 86 ALA A CA 1
ATOM 648 C C . ALA A 1 86 ? 15.570 -0.532 -55.051 1.00 73.50 86 ALA A C 1
ATOM 650 O O . ALA A 1 86 ? 16.024 0.225 -54.176 1.00 73.50 86 ALA A O 1
ATOM 651 N N . ARG A 1 87 ? 16.266 -0.785 -56.173 1.00 77.69 87 ARG A N 1
ATOM 652 C CA . ARG A 1 87 ? 17.512 -0.084 -56.508 1.00 77.69 87 ARG A CA 1
ATOM 653 C C . ARG A 1 87 ? 17.172 1.366 -56.871 1.00 77.69 87 ARG A C 1
ATOM 655 O O . ARG A 1 87 ? 16.407 1.585 -57.804 1.00 77.69 87 ARG A O 1
ATOM 662 N N . PRO A 1 88 ? 17.734 2.365 -56.165 1.00 75.31 88 PRO A N 1
ATOM 663 C CA . PRO A 1 88 ? 17.505 3.752 -56.531 1.00 75.31 88 PRO A CA 1
ATOM 664 C C . PRO A 1 88 ? 17.984 3.976 -57.965 1.00 75.31 88 PRO A C 1
ATOM 666 O O . PRO A 1 88 ? 19.094 3.562 -58.314 1.00 75.31 88 PRO A O 1
ATOM 669 N N . ALA A 1 89 ? 17.162 4.639 -58.778 1.00 76.25 89 ALA A N 1
ATOM 670 C CA . ALA A 1 89 ? 17.565 5.037 -60.118 1.00 76.25 89 ALA A CA 1
ATOM 671 C C . ALA A 1 89 ? 18.883 5.835 -60.046 1.00 76.25 89 ALA A C 1
ATOM 673 O O . ALA A 1 89 ? 19.075 6.610 -59.096 1.00 76.25 89 ALA A O 1
ATOM 674 N N . PRO A 1 90 ? 19.798 5.676 -61.021 1.00 67.00 90 PRO A N 1
ATOM 675 C CA . PRO A 1 90 ? 21.001 6.488 -61.084 1.00 67.00 90 PRO A CA 1
ATOM 676 C C . PRO A 1 90 ? 20.587 7.958 -61.061 1.00 67.00 90 PRO A C 1
ATOM 678 O O . PRO A 1 90 ? 19.909 8.437 -61.972 1.00 67.00 90 PRO A O 1
ATOM 681 N N . ARG A 1 91 ? 20.956 8.679 -59.995 1.00 64.25 91 ARG A N 1
ATOM 682 C CA . ARG A 1 91 ? 20.738 10.125 -59.931 1.00 64.25 91 ARG A CA 1
ATOM 683 C C . ARG A 1 91 ? 21.399 10.725 -61.165 1.00 64.25 91 ARG A C 1
ATOM 685 O O . ARG A 1 91 ? 22.616 10.602 -61.317 1.00 64.25 91 ARG A O 1
ATOM 692 N N . ARG A 1 92 ? 20.610 11.369 -62.034 1.00 62.16 92 ARG A N 1
ATOM 693 C CA . ARG A 1 92 ? 21.155 12.206 -63.106 1.00 62.16 92 ARG A CA 1
ATOM 694 C C . ARG A 1 92 ? 22.148 13.154 -62.442 1.00 62.16 92 ARG A C 1
ATOM 696 O O . ARG A 1 92 ? 21.772 13.917 -61.552 1.00 62.16 92 ARG A O 1
ATOM 703 N N . ARG A 1 93 ? 23.428 13.046 -62.808 1.00 57.28 93 ARG A N 1
ATOM 704 C CA . ARG A 1 93 ? 24.433 14.024 -62.397 1.00 57.28 93 ARG A CA 1
ATOM 705 C C . ARG A 1 93 ? 23.976 15.348 -62.990 1.00 57.28 93 ARG A C 1
ATOM 707 O O . ARG A 1 93 ? 24.048 15.538 -64.199 1.00 57.28 93 ARG A O 1
ATOM 714 N N . SER A 1 94 ? 23.429 16.209 -62.143 1.00 56.62 94 SER A N 1
ATOM 715 C CA . SER A 1 94 ? 23.096 17.584 -62.483 1.00 56.62 94 SER A CA 1
ATOM 716 C C . SER A 1 94 ? 24.406 18.350 -62.668 1.00 56.62 94 SER A C 1
ATOM 718 O O . SER A 1 94 ? 24.847 19.067 -61.772 1.00 56.62 94 SER A O 1
ATOM 720 N N . TRP A 1 95 ? 25.071 18.137 -63.800 1.00 55.47 95 TRP A N 1
ATOM 721 C CA . TRP A 1 95 ? 26.192 18.953 -64.244 1.00 55.47 95 TRP A CA 1
ATOM 722 C C . TRP A 1 95 ? 25.635 20.338 -64.580 1.00 55.47 95 TRP A C 1
ATOM 724 O O . TRP A 1 95 ? 25.085 20.534 -65.655 1.00 55.47 95 TRP A O 1
ATOM 734 N N . GLY A 1 96 ? 25.672 21.259 -63.614 1.00 57.50 96 GLY A N 1
ATOM 735 C CA . GLY A 1 96 ? 25.198 22.636 -63.797 1.00 57.50 96 GLY A CA 1
ATOM 736 C C . GLY A 1 96 ? 24.405 23.226 -62.631 1.00 57.50 96 GLY A C 1
ATOM 737 O O . GLY A 1 96 ? 24.190 24.432 -62.605 1.00 57.50 96 GLY A O 1
ATOM 738 N N . ALA A 1 97 ? 24.007 22.432 -61.632 1.00 61.75 97 ALA A N 1
ATOM 739 C CA . ALA A 1 97 ? 23.461 23.018 -60.410 1.00 61.75 97 ALA A CA 1
ATOM 740 C C . ALA A 1 97 ? 24.626 23.497 -59.543 1.00 61.75 97 ALA A C 1
ATOM 742 O O . ALA A 1 97 ? 25.409 22.676 -59.056 1.00 61.75 97 ALA A O 1
ATOM 743 N N . ALA A 1 98 ? 24.732 24.813 -59.345 1.00 69.00 98 ALA A N 1
ATOM 744 C CA . ALA A 1 98 ? 25.590 25.372 -58.309 1.00 69.00 98 ALA A CA 1
ATOM 745 C C . ALA A 1 98 ? 25.303 24.644 -56.980 1.00 69.00 98 ALA A C 1
ATOM 747 O O . ALA A 1 98 ? 24.136 24.321 -56.712 1.00 69.00 98 ALA A O 1
ATOM 748 N N . PRO A 1 99 ? 26.326 24.345 -56.155 1.00 69.00 99 PRO A N 1
ATOM 749 C CA . PRO A 1 99 ? 26.110 23.726 -54.857 1.00 69.00 99 PRO A CA 1
ATOM 750 C C . PRO A 1 99 ? 25.062 24.541 -54.110 1.00 69.00 99 PRO A C 1
ATOM 752 O O . PRO A 1 99 ? 25.265 25.730 -53.858 1.00 69.00 99 PRO A O 1
ATOM 755 N N . ARG A 1 100 ? 23.915 23.929 -53.791 1.00 72.38 100 ARG A N 1
ATOM 756 C CA . ARG A 1 100 ? 22.962 24.590 -52.902 1.00 72.38 100 ARG A CA 1
ATOM 757 C C . ARG A 1 100 ? 23.728 24.922 -51.621 1.00 72.38 100 ARG A C 1
ATOM 759 O O . ARG A 1 100 ? 24.413 24.028 -51.113 1.00 72.38 100 ARG A O 1
ATOM 766 N N . PRO A 1 101 ? 23.664 26.168 -51.126 1.00 78.81 101 PRO A N 1
ATOM 767 C CA . PRO A 1 101 ? 24.378 26.530 -49.918 1.00 78.81 101 PRO A CA 1
ATOM 768 C C . PRO A 1 101 ? 23.976 25.569 -48.802 1.00 78.81 101 PRO A C 1
ATOM 770 O O . PRO A 1 101 ? 22.790 25.286 -48.617 1.00 78.81 101 PRO A O 1
ATOM 773 N N . THR A 1 102 ? 24.971 25.033 -48.091 1.00 74.31 102 THR A N 1
ATOM 774 C CA . THR A 1 102 ? 24.738 24.185 -46.922 1.00 74.31 102 THR A CA 1
ATOM 775 C C . THR A 1 102 ? 23.765 24.917 -45.997 1.00 74.31 102 THR A C 1
ATOM 777 O O . THR A 1 102 ? 24.038 26.078 -45.667 1.00 74.31 102 THR A O 1
ATOM 780 N N . PRO A 1 103 ? 22.638 24.301 -45.597 1.00 77.31 103 PRO A N 1
ATOM 781 C CA . PRO A 1 103 ? 21.662 24.957 -44.740 1.00 77.31 103 PRO A CA 1
ATOM 782 C C . PRO A 1 103 ? 22.351 25.491 -43.484 1.00 77.31 103 PRO A C 1
ATOM 784 O O . PRO A 1 103 ? 22.955 24.730 -42.726 1.00 77.31 103 PRO A O 1
ATOM 787 N N . ARG A 1 104 ? 22.304 26.811 -43.285 1.00 78.75 104 ARG A N 1
ATOM 788 C CA . ARG A 1 104 ? 22.847 27.454 -42.089 1.00 78.75 104 ARG A CA 1
ATOM 789 C C . ARG A 1 104 ? 21.740 27.531 -41.058 1.00 78.75 104 ARG A C 1
ATOM 791 O O . ARG A 1 104 ? 20.858 28.382 -41.140 1.00 78.75 104 ARG A O 1
ATOM 798 N N . TYR A 1 105 ? 21.789 26.631 -40.092 1.00 79.75 105 TYR A N 1
ATOM 799 C CA . TYR A 1 105 ? 20.940 26.724 -38.918 1.00 79.75 105 TYR A CA 1
ATOM 800 C C . TYR A 1 105 ? 21.632 27.623 -37.890 1.00 79.75 105 TYR A C 1
ATOM 802 O O . TYR A 1 105 ? 22.829 27.483 -37.647 1.00 79.75 105 TYR A O 1
ATOM 810 N N . ARG A 1 106 ? 20.887 28.557 -37.287 1.00 84.44 106 ARG A N 1
ATOM 811 C CA . ARG A 1 106 ? 21.385 29.367 -36.157 1.00 84.44 106 ARG A CA 1
ATOM 812 C C . ARG A 1 106 ? 21.638 28.525 -34.904 1.00 84.44 106 ARG A C 1
ATOM 814 O O . ARG A 1 106 ? 22.356 28.954 -34.011 1.00 84.44 106 ARG A O 1
ATOM 821 N N . THR A 1 107 ? 21.038 27.344 -34.840 1.00 81.81 107 THR A N 1
ATOM 822 C CA . THR A 1 107 ? 21.128 26.397 -33.732 1.00 81.81 107 THR A CA 1
ATOM 823 C C . THR A 1 107 ? 21.377 24.998 -34.277 1.00 81.81 107 THR A C 1
ATOM 825 O O . THR A 1 107 ? 21.043 24.696 -35.423 1.00 81.81 107 THR A O 1
ATOM 828 N N . ILE A 1 108 ? 21.990 24.136 -33.467 1.00 78.94 108 ILE A N 1
ATOM 829 C CA . ILE A 1 108 ? 22.256 22.750 -33.859 1.00 78.94 108 ILE A CA 1
ATOM 830 C C . ILE A 1 108 ? 20.909 22.060 -34.147 1.00 78.94 108 ILE A C 1
ATOM 832 O O . ILE A 1 108 ? 20.038 22.056 -33.272 1.00 78.94 108 ILE A O 1
ATOM 836 N N . PRO A 1 109 ? 20.704 21.494 -35.350 1.00 74.38 109 PRO A N 1
ATOM 837 C CA . PRO A 1 109 ? 19.458 20.827 -35.697 1.00 74.38 109 PRO A CA 1
ATOM 838 C C . PRO A 1 109 ? 19.186 19.639 -34.769 1.00 74.38 109 PRO A C 1
ATOM 840 O O . PRO A 1 109 ? 20.044 18.792 -34.541 1.00 74.38 109 PRO A O 1
ATOM 843 N N . THR A 1 110 ? 17.963 19.563 -34.249 1.00 76.69 110 THR A N 1
ATOM 844 C CA . THR A 1 110 ? 17.556 18.597 -33.217 1.00 76.69 110 THR A CA 1
ATOM 845 C C . THR A 1 110 ? 16.825 17.366 -33.750 1.00 76.69 110 THR A C 1
ATOM 847 O O . THR A 1 110 ? 16.389 16.536 -32.956 1.00 76.69 110 THR A O 1
ATOM 850 N N . TRP A 1 111 ? 16.690 17.249 -35.071 1.00 76.19 111 TRP A N 1
ATOM 851 C CA . TRP A 1 111 ? 15.928 16.205 -35.765 1.00 76.19 111 TRP A CA 1
ATOM 852 C C . TRP A 1 111 ? 16.737 14.932 -36.081 1.00 76.19 111 TRP A C 1
ATOM 854 O O . TRP A 1 111 ? 16.218 14.018 -36.717 1.00 76.19 111 TRP A O 1
ATOM 864 N N . GLY A 1 112 ? 17.997 14.853 -35.645 1.00 78.44 112 GLY A N 1
ATOM 865 C CA . GLY A 1 112 ? 18.807 13.632 -35.707 1.00 78.44 112 GLY A CA 1
ATOM 866 C C . GLY A 1 112 ? 18.612 12.724 -34.489 1.00 78.44 112 GLY A C 1
ATOM 867 O O . GLY A 1 112 ? 18.117 13.161 -33.448 1.00 78.44 112 GLY A O 1
ATOM 868 N N . LEU A 1 113 ? 19.040 11.463 -34.609 1.00 67.06 113 LEU A N 1
ATOM 869 C CA . LEU A 1 113 ? 19.158 10.549 -33.472 1.00 67.06 113 LEU A CA 1
ATOM 870 C C . LEU A 1 113 ? 20.116 11.182 -32.454 1.00 67.06 113 LEU A C 1
ATOM 872 O O . LEU A 1 113 ? 21.292 11.390 -32.745 1.00 67.06 113 LEU A O 1
ATOM 876 N N . ARG A 1 114 ? 19.588 11.579 -31.295 1.00 65.69 114 ARG A N 1
ATOM 877 C CA . ARG A 1 114 ? 20.402 12.154 -30.227 1.00 65.69 114 ARG A CA 1
ATOM 878 C C . ARG A 1 114 ? 21.075 11.014 -29.481 1.00 65.69 114 ARG A C 1
ATOM 880 O O . ARG A 1 114 ? 20.418 10.333 -28.696 1.00 65.69 114 ARG A O 1
ATOM 887 N N . ASP A 1 115 ? 22.375 10.862 -29.688 1.00 58.28 115 ASP A N 1
ATOM 888 C CA . ASP A 1 115 ? 23.214 10.028 -28.834 1.00 58.28 115 ASP A CA 1
ATOM 889 C C . ASP A 1 115 ? 23.389 10.749 -27.492 1.00 58.28 115 ASP A C 1
ATOM 891 O O . ASP A 1 115 ? 24.315 11.529 -27.270 1.00 58.28 115 ASP A O 1
ATOM 895 N N . LEU A 1 116 ? 22.412 10.561 -26.605 1.00 60.28 116 LEU A N 1
ATOM 896 C CA . LEU A 1 116 ? 22.545 10.946 -25.206 1.00 60.28 116 LEU A CA 1
ATOM 897 C C . LEU A 1 116 ? 23.606 10.031 -24.575 1.00 60.28 116 LEU A C 1
ATOM 899 O O . LEU A 1 116 ? 23.543 8.816 -24.785 1.00 60.28 116 LEU A O 1
ATOM 903 N N . PRO A 1 117 ? 24.575 10.566 -23.809 1.00 55.69 117 PRO A N 1
ATOM 904 C CA . PRO A 1 117 ? 25.586 9.727 -23.181 1.00 55.69 117 PRO A CA 1
ATOM 905 C C . PRO A 1 117 ? 24.903 8.709 -22.263 1.00 55.69 117 PRO A C 1
ATOM 907 O O . PRO A 1 117 ? 23.995 9.077 -21.514 1.00 55.69 117 PRO A O 1
ATOM 910 N N . ALA A 1 118 ? 25.349 7.450 -22.292 1.00 53.91 118 ALA A N 1
ATOM 911 C CA . ALA A 1 118 ? 24.782 6.365 -21.482 1.00 53.91 118 ALA A CA 1
ATOM 912 C C . ALA A 1 118 ? 24.689 6.729 -19.984 1.00 53.91 118 ALA A C 1
ATOM 914 O O . ALA A 1 118 ? 23.706 6.406 -19.322 1.00 53.91 118 ALA A O 1
ATOM 915 N N . SER A 1 119 ? 25.624 7.546 -19.488 1.00 50.00 119 SER A N 1
ATOM 916 C CA . SER A 1 119 ? 25.649 8.067 -18.116 1.00 50.00 119 SER A CA 1
ATOM 917 C C . SER A 1 119 ? 24.441 8.934 -17.721 1.00 50.00 119 SER A C 1
ATOM 919 O O . SER A 1 119 ? 24.104 8.988 -16.540 1.00 50.00 119 SER A O 1
ATOM 921 N N . TRP A 1 120 ? 23.741 9.566 -18.670 1.00 50.34 120 TRP A N 1
ATOM 922 C CA . TRP A 1 120 ? 22.485 10.291 -18.404 1.00 50.34 120 TRP A CA 1
ATOM 923 C C . TRP A 1 120 ? 21.273 9.364 -18.326 1.00 50.34 120 TRP A C 1
ATOM 925 O O . TRP A 1 120 ? 20.255 9.722 -17.732 1.00 50.34 120 TRP A O 1
ATOM 935 N N . LEU A 1 121 ? 21.376 8.167 -18.906 1.00 54.28 121 LEU A N 1
ATOM 936 C CA . LEU A 1 121 ? 20.367 7.131 -18.760 1.00 54.28 121 LEU A CA 1
ATOM 937 C C . LEU A 1 121 ? 20.628 6.258 -17.533 1.00 54.28 121 LEU A C 1
ATOM 939 O O . LEU A 1 121 ? 19.662 5.806 -16.937 1.00 54.28 121 LEU A O 1
ATOM 943 N N . GLU A 1 122 ? 21.869 6.022 -17.112 1.00 53.88 122 GLU A N 1
ATOM 944 C CA . GLU A 1 122 ? 22.197 4.813 -16.346 1.00 53.88 122 GLU A CA 1
ATOM 945 C C . GLU A 1 122 ? 21.875 4.799 -14.840 1.00 53.88 122 GLU A C 1
ATOM 947 O O . GLU A 1 122 ? 21.687 3.713 -14.306 1.00 53.88 122 GLU A O 1
ATOM 952 N N . VAL A 1 123 ? 21.650 5.916 -14.140 1.00 55.81 123 VAL A N 1
ATOM 953 C CA . VAL A 1 123 ? 21.621 5.886 -12.652 1.00 55.81 123 VAL A CA 1
ATOM 954 C C . VAL A 1 123 ? 20.344 6.396 -11.931 1.00 55.81 123 VAL A C 1
ATOM 956 O O . VAL A 1 123 ? 20.060 5.890 -10.842 1.00 55.81 123 VAL A O 1
ATOM 959 N N . PRO A 1 124 ? 19.487 7.295 -12.470 1.00 74.56 124 PRO A N 1
ATOM 960 C CA . PRO A 1 124 ? 18.407 7.865 -11.652 1.00 74.56 124 PRO A CA 1
ATOM 961 C C . PRO A 1 124 ? 17.268 6.888 -11.322 1.00 74.56 124 PRO A C 1
ATOM 963 O O . PRO A 1 124 ? 16.721 6.944 -10.225 1.00 74.56 124 PRO A O 1
ATOM 966 N N . VAL A 1 125 ? 16.898 5.977 -12.229 1.00 83.88 125 VAL A N 1
ATOM 967 C CA . VAL A 1 125 ? 15.657 5.186 -12.080 1.00 83.88 125 VAL A CA 1
ATOM 968 C C . VAL A 1 125 ? 15.790 4.073 -11.037 1.00 83.88 125 VAL A C 1
ATOM 970 O O . VAL A 1 125 ? 14.878 3.884 -10.238 1.00 83.88 125 VAL A O 1
ATOM 973 N N . GLU A 1 126 ? 16.923 3.368 -10.998 1.00 87.12 126 GLU A N 1
ATOM 974 C CA . GLU A 1 126 ? 17.191 2.320 -9.999 1.00 87.12 126 GLU A CA 1
ATOM 975 C C . GLU A 1 126 ? 17.282 2.895 -8.585 1.00 87.12 126 GLU A C 1
ATOM 977 O O . GLU A 1 126 ? 16.623 2.413 -7.660 1.00 87.12 126 GLU A O 1
ATOM 982 N N . GLN A 1 127 ? 18.055 3.974 -8.420 1.00 88.31 127 GLN A N 1
ATOM 983 C CA . GLN A 1 127 ? 18.186 4.665 -7.138 1.00 88.31 127 GLN A CA 1
ATOM 984 C C . GLN A 1 127 ? 16.846 5.238 -6.677 1.00 88.31 127 GLN A C 1
ATOM 986 O O . GLN A 1 127 ? 16.494 5.107 -5.503 1.00 88.31 127 GLN A O 1
ATOM 991 N N . GLN A 1 128 ? 16.069 5.819 -7.595 1.00 90.00 128 GLN A N 1
ATOM 992 C CA . GLN A 1 128 ? 14.735 6.327 -7.300 1.00 90.00 128 GLN A CA 1
ATOM 993 C C . GLN A 1 128 ? 13.784 5.200 -6.886 1.00 90.00 128 GLN A C 1
ATOM 995 O O . GLN A 1 128 ? 13.139 5.318 -5.849 1.00 90.00 128 GLN A O 1
ATOM 1000 N N . ALA A 1 129 ? 13.719 4.093 -7.629 1.00 91.75 129 ALA A N 1
ATOM 1001 C CA . ALA A 1 129 ? 12.874 2.953 -7.276 1.00 91.75 129 ALA A CA 1
ATOM 1002 C C . ALA A 1 129 ? 13.246 2.372 -5.905 1.00 91.75 129 ALA A C 1
ATOM 1004 O O . ALA A 1 129 ? 12.366 2.138 -5.076 1.00 91.75 129 ALA A O 1
ATOM 1005 N N . LYS A 1 130 ? 14.543 2.230 -5.606 1.00 92.25 130 LYS A N 1
ATOM 1006 C CA . LYS A 1 130 ? 15.021 1.785 -4.289 1.00 92.25 130 LYS A CA 1
ATOM 1007 C C . LYS A 1 130 ? 14.653 2.771 -3.176 1.00 92.25 130 LYS A C 1
ATOM 1009 O O . LYS A 1 130 ? 14.172 2.359 -2.118 1.00 92.25 130 LYS A O 1
ATOM 1014 N N . ALA A 1 131 ? 14.839 4.070 -3.401 1.00 93.62 131 ALA A N 1
ATOM 1015 C CA . ALA A 1 131 ? 14.483 5.105 -2.435 1.00 93.62 131 ALA A CA 1
ATOM 1016 C C . ALA A 1 131 ? 12.971 5.131 -2.160 1.00 93.62 131 ALA A C 1
ATOM 1018 O O . ALA A 1 131 ? 12.560 5.182 -0.998 1.00 93.62 131 ALA A O 1
ATOM 1019 N N . GLU A 1 132 ? 12.143 5.048 -3.204 1.00 95.75 132 GLU A N 1
ATOM 1020 C CA . GLU A 1 132 ? 10.687 5.010 -3.072 1.00 95.75 132 GLU A CA 1
ATOM 1021 C C . GLU A 1 132 ? 10.206 3.726 -2.385 1.00 95.75 132 GLU A C 1
ATOM 1023 O O . GLU A 1 132 ? 9.341 3.816 -1.515 1.00 95.75 132 GLU A O 1
ATOM 1028 N N . SER A 1 133 ? 10.824 2.573 -2.660 1.00 95.62 133 SER A N 1
ATOM 1029 C CA . SER A 1 133 ? 10.594 1.310 -1.940 1.00 95.62 133 SER A CA 1
ATOM 1030 C C . SER A 1 133 ? 10.860 1.446 -0.439 1.00 95.62 133 SER A C 1
ATOM 1032 O O . SER A 1 133 ? 9.987 1.150 0.378 1.00 95.62 133 SER A O 1
ATOM 1034 N N . LEU A 1 134 ? 12.024 1.978 -0.048 1.00 96.50 134 LEU A N 1
ATOM 1035 C CA . LEU A 1 134 ? 12.369 2.185 1.365 1.00 96.50 134 LEU A CA 1
ATOM 1036 C C . LEU A 1 134 ? 11.436 3.179 2.058 1.00 96.50 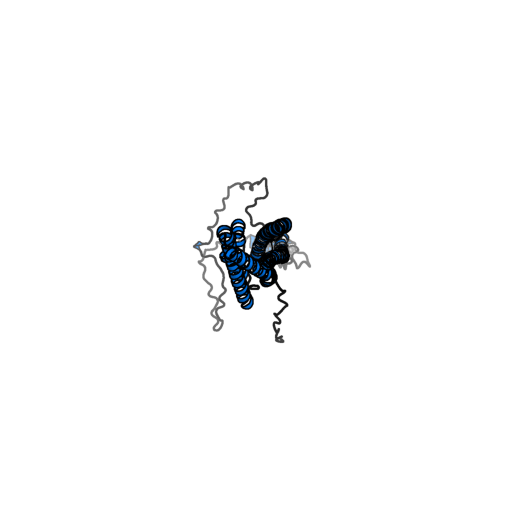134 LEU A C 1
ATOM 1038 O O . LEU A 1 134 ? 11.088 3.015 3.228 1.00 96.50 134 LEU A O 1
ATOM 1042 N N . ARG A 1 135 ? 11.060 4.257 1.370 1.00 97.69 135 ARG A N 1
ATOM 1043 C CA . ARG A 1 135 ? 10.128 5.250 1.910 1.00 97.69 135 ARG A CA 1
ATOM 1044 C C . ARG A 1 135 ? 8.701 4.694 2.002 1.00 97.69 135 ARG A C 1
ATOM 1046 O O . ARG A 1 135 ? 7.988 5.063 2.926 1.00 97.69 135 ARG A O 1
ATOM 1053 N N . PHE A 1 136 ? 8.277 3.825 1.082 1.00 97.88 136 PHE A N 1
ATOM 1054 C CA . PHE A 1 136 ? 6.965 3.177 1.136 1.00 97.88 136 PHE A CA 1
ATOM 1055 C C . PHE A 1 136 ? 6.876 2.171 2.289 1.00 97.88 136 PHE A C 1
ATOM 1057 O O . PHE A 1 136 ? 5.927 2.233 3.063 1.00 97.88 136 PHE A O 1
ATOM 1064 N N . VAL A 1 137 ? 7.903 1.337 2.491 1.00 97.94 137 VAL A N 1
ATOM 1065 C CA . VAL A 1 137 ? 7.981 0.433 3.656 1.00 97.94 137 VAL A CA 1
ATOM 1066 C C . VAL A 1 137 ? 7.981 1.213 4.974 1.00 97.94 137 VAL A C 1
ATOM 1068 O O . VAL A 1 137 ? 7.244 0.870 5.894 1.00 97.94 137 VAL A O 1
ATOM 1071 N N . ARG A 1 138 ? 8.759 2.301 5.069 1.00 98.31 138 ARG A N 1
ATOM 1072 C CA . ARG A 1 138 ? 8.753 3.166 6.261 1.00 98.31 138 ARG A CA 1
ATOM 1073 C C . ARG A 1 138 ? 7.379 3.776 6.525 1.00 98.31 138 ARG A C 1
ATOM 1075 O O . ARG A 1 138 ? 6.908 3.725 7.657 1.00 98.31 138 ARG A O 1
ATOM 1082 N N . ALA A 1 139 ? 6.729 4.295 5.485 1.00 98.19 139 ALA A N 1
ATOM 1083 C CA . ALA A 1 139 ? 5.375 4.822 5.593 1.00 98.19 139 ALA A CA 1
ATOM 1084 C C . ALA A 1 139 ? 4.383 3.749 6.055 1.00 98.19 139 ALA A C 1
ATOM 1086 O O . ALA A 1 139 ? 3.552 4.020 6.912 1.00 98.19 139 ALA A O 1
ATOM 1087 N N . ALA A 1 140 ? 4.505 2.519 5.556 1.00 98.06 140 ALA A N 1
ATOM 1088 C CA . ALA A 1 140 ? 3.658 1.408 5.967 1.00 98.06 140 ALA A CA 1
ATOM 1089 C C . ALA A 1 140 ? 3.772 1.109 7.471 1.00 98.06 140 ALA A C 1
ATOM 1091 O O . ALA A 1 140 ? 2.751 0.980 8.142 1.00 98.06 140 ALA A O 1
ATOM 1092 N N . HIS A 1 141 ? 4.989 1.082 8.027 1.00 98.62 141 HIS A N 1
ATOM 1093 C CA . HIS A 1 141 ? 5.183 0.905 9.470 1.00 98.62 141 HIS A CA 1
ATOM 1094 C C . HIS A 1 141 ? 4.637 2.085 10.286 1.00 98.62 141 HIS A C 1
ATOM 1096 O O . HIS A 1 141 ? 3.979 1.869 11.299 1.00 98.62 141 HIS A O 1
ATOM 1102 N N . GLN A 1 142 ? 4.858 3.326 9.840 1.00 98.44 142 GLN A N 1
ATOM 1103 C CA . GLN A 1 142 ? 4.304 4.515 10.503 1.00 98.44 142 GLN A CA 1
ATOM 1104 C C . GLN A 1 142 ? 2.773 4.460 10.555 1.00 98.44 142 GLN A C 1
ATOM 1106 O O . GLN A 1 142 ? 2.170 4.689 11.600 1.00 98.44 142 GLN A O 1
ATOM 1111 N N . VAL A 1 143 ? 2.143 4.099 9.438 1.00 98.25 143 VAL A N 1
ATOM 1112 C CA . VAL A 1 143 ? 0.686 3.991 9.323 1.00 98.25 143 VAL A CA 1
ATOM 1113 C C . VAL A 1 143 ? 0.153 2.843 10.173 1.00 98.25 143 VAL A C 1
ATOM 1115 O O . VAL A 1 143 ? -0.845 3.021 10.863 1.00 98.25 143 VAL A O 1
ATOM 1118 N N . ALA A 1 144 ? 0.843 1.702 10.203 1.00 98.56 144 ALA A N 1
ATOM 1119 C CA . ALA A 1 144 ? 0.491 0.597 11.087 1.00 98.56 144 ALA A CA 1
ATOM 1120 C C . ALA A 1 144 ? 0.497 1.014 12.568 1.00 98.56 144 ALA A C 1
ATOM 1122 O O . ALA A 1 144 ? -0.439 0.681 13.290 1.00 98.56 144 ALA A O 1
ATOM 1123 N N . ILE A 1 145 ? 1.495 1.792 13.006 1.00 98.62 145 ILE A N 1
ATOM 1124 C CA . ILE A 1 145 ? 1.562 2.318 14.379 1.00 98.62 145 ILE A CA 1
ATOM 1125 C C . ILE A 1 145 ? 0.380 3.253 14.657 1.00 98.62 145 ILE A C 1
ATOM 1127 O O . ILE A 1 145 ? -0.302 3.083 15.664 1.00 98.62 145 ILE A O 1
ATOM 1131 N N . VAL A 1 146 ? 0.092 4.204 13.761 1.00 98.56 146 VAL A N 1
ATOM 1132 C CA . VAL A 1 146 ? -1.043 5.132 13.930 1.00 98.56 146 VAL A CA 1
ATOM 1133 C C . VAL A 1 146 ? -2.370 4.376 14.015 1.00 98.56 146 VAL A C 1
ATOM 1135 O O . VAL A 1 146 ? -3.194 4.676 14.878 1.00 98.56 146 VAL A O 1
ATOM 1138 N N . LEU A 1 147 ? -2.574 3.371 13.162 1.00 98.31 147 LEU A N 1
ATOM 1139 C CA . LEU A 1 147 ? -3.778 2.540 13.175 1.00 98.31 147 LEU A CA 1
ATOM 1140 C C . LEU A 1 147 ? -3.889 1.703 14.456 1.00 98.31 147 LEU A C 1
ATOM 1142 O O . LEU A 1 147 ? -4.975 1.621 15.024 1.00 98.31 147 LEU A O 1
ATOM 1146 N N . ALA A 1 148 ? -2.784 1.139 14.948 1.00 98.44 148 ALA A N 1
ATOM 1147 C CA . ALA A 1 148 ? -2.759 0.393 16.205 1.00 98.44 148 ALA A CA 1
ATOM 1148 C C . ALA A 1 148 ? -3.062 1.291 17.418 1.00 98.44 148 ALA A C 1
ATOM 1150 O O . ALA A 1 148 ? -3.869 0.923 18.271 1.00 98.44 148 ALA A O 1
ATOM 1151 N N . VAL A 1 149 ? -2.483 2.495 17.470 1.00 98.44 149 VAL A N 1
ATOM 1152 C CA . VAL A 1 149 ? -2.779 3.492 18.514 1.00 98.44 149 VAL A CA 1
ATOM 1153 C C . VAL A 1 149 ? -4.244 3.926 18.447 1.00 98.44 149 VAL A C 1
ATOM 1155 O O . VAL A 1 149 ? -4.920 3.971 19.473 1.00 98.44 149 VAL A O 1
ATOM 1158 N N . SER A 1 150 ? -4.765 4.187 17.245 1.00 98.06 150 SER A N 1
ATOM 1159 C CA . SER A 1 150 ? -6.174 4.537 17.042 1.00 98.06 150 SER A CA 1
ATOM 1160 C C . SER A 1 150 ? -7.104 3.420 17.522 1.00 98.06 150 SER A C 1
ATOM 1162 O O . SER A 1 150 ? -8.052 3.689 18.261 1.00 98.06 150 SER A O 1
ATOM 1164 N N . ALA A 1 151 ? -6.789 2.160 17.203 1.00 98.00 151 ALA A N 1
ATOM 1165 C CA . ALA A 1 151 ? -7.516 1.001 17.711 1.00 98.00 151 ALA A CA 1
ATOM 1166 C C . ALA A 1 151 ? -7.483 0.924 19.247 1.00 98.00 151 ALA A C 1
ATOM 1168 O O . ALA A 1 151 ? -8.521 0.693 19.861 1.00 98.00 151 ALA A O 1
ATOM 1169 N N . GLY A 1 152 ? -6.330 1.182 19.874 1.00 98.12 152 GLY A N 1
ATOM 1170 C CA . GLY A 1 152 ? -6.191 1.225 21.334 1.00 98.12 152 GLY A CA 1
ATOM 1171 C C . GLY A 1 152 ? -7.036 2.320 21.993 1.00 98.12 152 GLY A C 1
ATOM 1172 O O . GLY A 1 152 ? -7.702 2.064 22.993 1.00 98.12 152 GLY A O 1
ATOM 1173 N N . ILE A 1 153 ? -7.087 3.517 21.404 1.00 97.50 153 ILE A N 1
ATOM 1174 C CA . ILE A 1 153 ? -7.941 4.620 21.880 1.00 97.50 153 ILE A CA 1
ATOM 1175 C C . ILE A 1 153 ? -9.426 4.247 21.769 1.00 97.50 153 ILE A C 1
ATOM 1177 O O . ILE A 1 153 ? -10.201 4.478 22.698 1.00 97.50 153 ILE A O 1
ATOM 1181 N N . HIS A 1 154 ? -9.828 3.637 20.653 1.00 95.19 154 HIS A N 1
ATOM 1182 C CA . HIS A 1 154 ? -11.203 3.178 20.459 1.00 95.19 154 HIS A CA 1
ATOM 1183 C C . HIS A 1 154 ? -11.565 2.034 21.417 1.00 95.19 154 HIS A C 1
ATOM 1185 O O . HIS A 1 154 ? -12.680 2.009 21.935 1.00 95.19 154 HIS A O 1
ATOM 1191 N N . LEU A 1 155 ? -10.622 1.134 21.712 1.00 96.31 155 LEU A N 1
ATOM 1192 C CA . LEU A 1 155 ? -10.790 0.083 22.712 1.00 96.31 155 LEU A CA 1
ATOM 1193 C C . LEU A 1 155 ? -10.944 0.666 24.120 1.00 96.31 155 LEU A C 1
ATOM 1195 O O . LEU A 1 155 ? -11.839 0.253 24.847 1.00 96.31 155 LEU A O 1
ATOM 1199 N N . LEU A 1 156 ? -10.136 1.661 24.492 1.00 94.62 156 LEU A N 1
ATOM 1200 C CA . LEU A 1 156 ? -10.279 2.354 25.773 1.00 94.62 156 LEU A CA 1
ATOM 1201 C C . LEU A 1 156 ? -11.664 3.000 25.902 1.00 94.62 156 LEU A C 1
ATOM 1203 O O . LEU A 1 156 ? -12.315 2.845 26.933 1.00 94.62 156 LEU A O 1
ATOM 1207 N N . ARG A 1 157 ? -12.143 3.675 24.846 1.00 93.19 157 ARG A N 1
ATOM 1208 C CA . ARG A 1 157 ? -13.503 4.237 24.811 1.00 93.19 157 ARG A CA 1
ATOM 1209 C C . ARG A 1 157 ? -14.558 3.148 24.988 1.00 93.19 157 ARG A C 1
ATOM 1211 O O . ARG A 1 157 ? -15.486 3.338 25.766 1.00 93.19 157 ARG A O 1
ATOM 1218 N N . TYR A 1 158 ? -14.413 2.025 24.290 1.00 92.69 158 TYR A N 1
ATOM 1219 C CA . TYR A 1 158 ? -15.324 0.890 24.410 1.00 92.69 158 TYR A CA 1
ATOM 1220 C C . TYR A 1 158 ? -15.375 0.367 25.852 1.00 92.69 158 TYR A C 1
ATOM 1222 O O . TYR A 1 158 ? -16.450 0.283 26.437 1.00 92.69 158 TYR A O 1
ATOM 1230 N N . LEU A 1 159 ? -14.214 0.093 26.453 1.00 91.69 159 LEU A N 1
ATOM 1231 C CA . LEU A 1 159 ? -14.115 -0.410 27.825 1.00 91.69 159 LEU A CA 1
ATOM 1232 C C . LEU A 1 159 ? -14.699 0.571 28.841 1.00 91.69 159 LEU A C 1
ATOM 1234 O O . LEU A 1 159 ? -15.395 0.151 29.760 1.00 91.69 159 LEU A O 1
ATOM 1238 N N . LEU A 1 160 ? -14.462 1.871 28.662 1.00 90.25 160 LEU A N 1
ATOM 1239 C CA . LEU A 1 160 ? -15.009 2.900 29.539 1.00 90.25 160 LEU A CA 1
ATOM 1240 C C . LEU A 1 160 ? -16.540 2.927 29.503 1.00 90.25 160 LEU A C 1
ATOM 1242 O O . LEU A 1 160 ? -17.163 3.021 30.556 1.00 90.25 160 LEU A O 1
ATOM 1246 N N . VAL A 1 161 ? -17.145 2.798 28.319 1.00 88.06 161 VAL A N 1
ATOM 1247 C CA . VAL A 1 161 ? -18.608 2.721 28.171 1.00 88.06 161 VAL A CA 1
ATOM 1248 C C . VAL A 1 161 ? -19.158 1.424 28.773 1.00 88.06 161 VAL A C 1
ATOM 1250 O O . VAL A 1 161 ? -20.191 1.452 29.432 1.00 88.06 161 VAL A O 1
ATOM 1253 N N . VAL A 1 162 ? -18.463 0.297 28.601 1.00 89.31 162 VAL A N 1
ATOM 1254 C CA . VAL A 1 162 ? -18.882 -1.001 29.160 1.00 89.31 162 VAL A CA 1
ATOM 1255 C C . VAL A 1 162 ? -18.818 -1.009 30.690 1.00 89.31 162 VAL A C 1
ATOM 1257 O O . VAL A 1 162 ? -19.773 -1.426 31.340 1.00 89.31 162 VAL A O 1
ATOM 1260 N N . ILE A 1 163 ? -17.717 -0.533 31.277 1.00 87.75 163 ILE A N 1
ATOM 1261 C CA . ILE A 1 163 ? -17.547 -0.450 32.738 1.00 87.75 163 ILE A CA 1
ATOM 1262 C C . ILE A 1 163 ? -18.488 0.611 33.322 1.00 87.75 163 ILE A C 1
ATOM 1264 O O . ILE A 1 163 ? -19.072 0.419 34.387 1.00 87.75 163 ILE A O 1
ATOM 1268 N N . GLY A 1 164 ? -18.656 1.724 32.611 1.00 84.75 164 GLY A N 1
ATOM 1269 C CA . GLY A 1 164 ? -19.560 2.812 32.960 1.00 84.75 164 GLY A CA 1
ATOM 1270 C C . GLY A 1 164 ? -21.029 2.543 32.636 1.00 84.75 164 GLY A C 1
ATOM 1271 O O . GLY A 1 164 ? -21.809 3.486 32.657 1.00 84.75 164 GLY A O 1
ATOM 1272 N N . ARG A 1 165 ? -21.446 1.303 32.332 1.00 85.62 165 ARG A N 1
ATOM 1273 C CA . ARG A 1 165 ? -22.857 1.038 32.000 1.00 85.62 165 ARG A CA 1
ATOM 1274 C C . ARG A 1 165 ? -23.793 1.253 33.198 1.00 85.62 165 ARG A C 1
ATOM 1276 O O . ARG A 1 165 ? -24.918 1.696 33.018 1.00 85.62 165 ARG A O 1
ATOM 1283 N N . ASP A 1 166 ? -23.317 0.931 34.404 1.00 84.94 166 ASP A N 1
ATOM 1284 C CA . ASP A 1 166 ? -24.108 0.949 35.645 1.00 84.94 166 ASP A CA 1
ATOM 1285 C C . ASP A 1 166 ? -23.794 2.189 36.513 1.00 84.94 166 ASP A C 1
ATOM 1287 O O . ASP A 1 166 ? -24.262 2.306 37.645 1.00 84.94 166 ASP A O 1
ATOM 1291 N N . ARG A 1 167 ? -22.959 3.117 36.020 1.00 82.50 167 ARG A N 1
ATOM 1292 C CA . ARG A 1 167 ? -22.529 4.328 36.741 1.00 82.50 167 ARG A CA 1
ATOM 1293 C C . ARG A 1 167 ? -22.476 5.519 35.797 1.00 82.50 167 ARG A C 1
ATOM 1295 O O . ARG A 1 167 ? -21.959 5.402 34.694 1.00 82.50 167 ARG A O 1
ATOM 1302 N N . LEU A 1 168 ? -22.915 6.693 36.249 1.00 82.25 168 LEU A N 1
ATOM 1303 C CA . LEU A 1 168 ? -22.742 7.909 35.458 1.00 82.25 168 LEU A CA 1
ATOM 1304 C C . LEU A 1 168 ? -21.247 8.227 35.308 1.00 82.25 168 LEU A C 1
ATOM 1306 O O . LEU A 1 168 ? -20.536 8.443 36.291 1.00 82.25 168 LEU A O 1
ATOM 1310 N N . ILE A 1 169 ? -20.779 8.259 34.063 1.00 83.88 169 ILE A N 1
ATOM 1311 C CA . ILE A 1 169 ? -19.424 8.687 33.720 1.00 83.88 169 ILE A CA 1
ATOM 1312 C C . ILE A 1 169 ? -19.339 10.209 33.933 1.00 83.88 169 ILE A C 1
ATOM 1314 O O . ILE A 1 169 ? -20.213 10.935 33.453 1.00 83.88 169 ILE A O 1
ATOM 1318 N N . PRO A 1 170 ? -18.297 10.730 34.610 1.00 89.69 170 PRO A N 1
ATOM 1319 C CA . PRO A 1 170 ? -18.093 12.170 34.730 1.00 89.69 170 PRO A CA 1
ATOM 1320 C C . PRO A 1 170 ? -18.023 12.844 33.352 1.00 89.69 170 PRO A C 1
ATOM 1322 O O . PRO A 1 170 ? -17.262 12.410 32.487 1.00 89.69 170 PRO A O 1
ATOM 1325 N N . GLY A 1 171 ? -18.765 13.938 33.151 1.00 89.19 171 GLY A N 1
ATOM 1326 C CA . GLY A 1 171 ? -18.887 14.579 31.831 1.00 89.19 171 GLY A CA 1
ATOM 1327 C C . GLY A 1 171 ? -17.555 15.017 31.205 1.00 89.19 171 GLY A C 1
ATOM 1328 O O . GLY A 1 171 ? -17.376 14.912 29.994 1.00 89.19 171 GLY A O 1
ATOM 1329 N N . TRP A 1 172 ? -16.575 15.431 32.016 1.00 93.75 172 TRP A N 1
ATOM 1330 C CA . TRP A 1 172 ? -15.236 15.789 31.527 1.00 93.75 172 TRP A CA 1
ATOM 1331 C C . TRP A 1 172 ? -14.495 14.592 30.908 1.00 93.75 172 TRP A C 1
ATOM 1333 O O . TRP A 1 172 ? -13.776 14.747 29.921 1.00 93.75 172 TRP A O 1
ATOM 1343 N N . LEU A 1 173 ? -14.685 13.392 31.466 1.00 91.75 173 LEU A N 1
ATOM 1344 C CA . LEU A 1 173 ? -14.045 12.163 31.003 1.00 91.75 173 LEU A CA 1
ATOM 1345 C C . LEU A 1 173 ? -14.703 11.664 29.711 1.00 91.75 173 LEU A C 1
ATOM 1347 O O . LEU A 1 173 ? -14.021 11.199 28.791 1.00 91.75 173 LEU A O 1
ATOM 1351 N N . ASP A 1 174 ? -16.024 11.810 29.614 1.00 89.69 174 ASP A N 1
ATOM 1352 C CA . ASP A 1 174 ? -16.770 11.529 28.390 1.00 89.69 174 ASP A CA 1
ATOM 1353 C C . ASP A 1 174 ? -16.335 12.445 27.233 1.00 89.69 174 ASP A C 1
ATOM 1355 O O . ASP A 1 174 ? -16.017 11.958 26.142 1.00 89.69 174 ASP A O 1
ATOM 1359 N N . LEU A 1 175 ? -16.214 13.751 27.498 1.00 92.50 175 LEU A N 1
ATOM 1360 C CA . LEU A 1 175 ? -15.744 14.737 26.524 1.00 92.50 175 LEU A CA 1
ATOM 1361 C C . LEU A 1 175 ? -14.310 14.440 26.062 1.00 92.50 175 LEU A C 1
ATOM 1363 O O . LEU A 1 175 ? -14.041 14.409 24.859 1.00 92.50 175 LEU A O 1
ATOM 1367 N N . LEU A 1 176 ? -13.398 14.172 27.004 1.00 94.50 176 LEU A N 1
ATOM 1368 C CA . LEU A 1 176 ? -11.997 13.862 26.710 1.00 94.50 176 LEU A CA 1
ATOM 1369 C C . LEU A 1 176 ? -11.868 12.628 25.808 1.00 94.50 176 LEU A C 1
ATOM 1371 O O . LEU A 1 176 ? -11.183 12.661 24.784 1.00 94.50 176 LEU A O 1
ATOM 1375 N N . THR A 1 177 ? -12.533 11.530 26.169 1.00 93.44 177 THR A N 1
ATOM 1376 C CA . THR A 1 177 ? -12.426 10.269 25.419 1.00 93.44 177 THR A CA 1
ATOM 1377 C C . THR A 1 177 ? -13.121 10.331 24.063 1.00 93.44 177 THR A C 1
ATOM 1379 O O . THR A 1 177 ? -12.604 9.778 23.091 1.00 93.44 177 THR A O 1
ATOM 1382 N N . SER A 1 178 ? -14.232 11.060 23.956 1.00 91.88 178 SER A N 1
ATOM 1383 C CA . SER A 1 178 ? -14.872 11.353 22.669 1.00 91.88 178 SER A CA 1
ATOM 1384 C C . SER A 1 178 ? -13.957 12.181 21.761 1.00 91.88 178 SER A C 1
ATOM 1386 O O . SER A 1 178 ? -13.784 11.843 20.589 1.00 91.88 178 SER A O 1
ATOM 1388 N N . GLY A 1 179 ? -13.291 13.205 22.309 1.00 95.06 179 GLY A N 1
ATOM 1389 C CA . GLY A 1 179 ? -12.299 14.003 21.587 1.00 95.06 179 GLY A CA 1
ATOM 1390 C C . GLY A 1 179 ? -11.116 13.169 21.084 1.00 95.06 179 GLY A C 1
ATOM 1391 O O . GLY A 1 179 ? -10.744 13.271 19.915 1.00 95.06 179 GLY A O 1
ATOM 1392 N N . LEU A 1 180 ? -10.574 12.276 21.922 1.00 95.81 180 LEU A N 1
ATOM 1393 C CA . LEU A 1 180 ? -9.500 11.352 21.534 1.00 95.81 180 LEU A CA 1
ATOM 1394 C C . LEU A 1 180 ? -9.919 10.407 20.401 1.00 95.81 180 LEU A C 1
ATOM 1396 O O . LEU A 1 180 ? -9.140 10.162 19.478 1.00 95.81 180 LEU A O 1
ATOM 1400 N N . VAL A 1 181 ? -11.148 9.888 20.433 1.00 94.38 181 VAL A N 1
ATOM 1401 C CA . VAL A 1 181 ? -11.698 9.041 19.363 1.00 94.38 181 VAL A CA 1
ATOM 1402 C C . VAL A 1 181 ? -11.795 9.805 18.043 1.00 94.38 181 VAL A C 1
ATOM 1404 O O . VAL A 1 181 ? -11.358 9.294 17.013 1.00 94.38 181 VAL A O 1
ATOM 1407 N N . ILE A 1 182 ? -12.302 11.040 18.062 1.00 93.94 182 ILE A N 1
ATOM 1408 C CA . ILE A 1 182 ? -12.411 11.875 16.856 1.00 93.94 182 ILE A CA 1
ATOM 1409 C C . ILE A 1 182 ? -11.019 12.198 16.299 1.00 93.94 182 ILE A C 1
ATOM 1411 O O . ILE A 1 182 ? -10.765 11.983 15.112 1.00 93.94 182 ILE A O 1
ATOM 1415 N N . LEU A 1 183 ? -10.098 12.651 17.156 1.00 97.19 183 LEU A N 1
ATOM 1416 C CA . LEU A 1 183 ? -8.729 12.990 16.767 1.00 97.19 183 LEU A CA 1
ATOM 1417 C C . LEU A 1 183 ? -7.994 11.777 16.179 1.00 97.19 183 LEU A C 1
ATOM 1419 O O . LEU A 1 183 ? -7.419 11.858 15.094 1.00 97.19 183 LEU A O 1
ATOM 1423 N N . SER A 1 184 ? -8.039 10.635 16.867 1.00 96.56 184 SER A N 1
ATOM 1424 C CA . SER A 1 184 ? -7.385 9.403 16.412 1.00 96.56 184 SER A CA 1
ATOM 1425 C C . SER A 1 184 ? -8.018 8.822 15.146 1.00 96.56 184 SER A C 1
ATOM 1427 O O . SER A 1 184 ? -7.306 8.239 14.325 1.00 96.56 184 SER A O 1
ATOM 1429 N N . GLY A 1 185 ? -9.326 9.002 14.944 1.00 93.50 185 GLY A N 1
ATOM 1430 C CA . GLY A 1 185 ? -10.008 8.675 13.693 1.00 93.50 185 GLY A CA 1
ATOM 1431 C C . GLY A 1 185 ? -9.524 9.546 12.531 1.00 93.50 185 GLY A C 1
ATOM 1432 O O . GLY A 1 185 ? -9.170 9.023 11.474 1.00 93.50 185 GLY A O 1
ATOM 1433 N N . GLY A 1 186 ? -9.420 10.862 12.739 1.00 95.88 186 GLY A N 1
ATOM 1434 C CA . GLY A 1 186 ? -8.874 11.794 11.747 1.00 95.88 186 GLY A CA 1
ATOM 1435 C C . GLY A 1 186 ? -7.421 11.481 11.374 1.00 95.88 186 GLY A C 1
ATOM 1436 O O . GLY A 1 186 ? -7.083 11.411 10.190 1.00 95.88 186 GLY A O 1
ATOM 1437 N N . LEU A 1 187 ? -6.572 11.202 12.370 1.00 97.94 187 LEU A N 1
ATOM 1438 C CA . LEU A 1 187 ? -5.183 10.783 12.150 1.00 97.94 187 LEU A CA 1
ATOM 1439 C C . LEU A 1 187 ? -5.089 9.457 11.386 1.00 97.94 187 LEU A C 1
ATOM 1441 O O . LEU A 1 187 ? -4.247 9.333 10.499 1.00 97.94 187 LEU A O 1
ATOM 1445 N N . ALA A 1 188 ? -5.963 8.488 11.673 1.00 96.38 188 ALA A N 1
ATOM 1446 C CA . ALA A 1 188 ? -6.020 7.222 10.943 1.00 96.38 188 ALA A CA 1
ATOM 1447 C C . ALA A 1 188 ? -6.363 7.424 9.456 1.00 96.38 188 ALA A C 1
ATOM 1449 O O . ALA A 1 188 ? -5.715 6.834 8.588 1.00 96.38 188 ALA A O 1
ATOM 1450 N N . VAL A 1 189 ? -7.328 8.298 9.143 1.00 95.44 189 VAL A N 1
ATOM 1451 C CA . VAL A 1 189 ? -7.662 8.652 7.752 1.00 95.44 189 VAL A CA 1
ATOM 1452 C C . VAL A 1 189 ? -6.480 9.346 7.068 1.00 95.44 189 VAL A C 1
ATOM 1454 O O . VAL A 1 189 ? -6.095 8.952 5.967 1.00 95.44 189 VAL A O 1
ATOM 1457 N N . GLY A 1 190 ? -5.851 10.326 7.725 1.00 97.75 190 GLY A N 1
ATOM 1458 C CA . GLY A 1 190 ? -4.668 11.012 7.194 1.00 97.75 190 GLY A CA 1
ATOM 1459 C C . GLY A 1 190 ? -3.495 10.060 6.930 1.00 97.75 190 GLY A C 1
ATOM 1460 O O . GLY A 1 190 ? -2.864 10.122 5.874 1.00 97.75 190 GLY A O 1
ATOM 1461 N N . ALA A 1 191 ? -3.253 9.118 7.842 1.00 97.44 191 ALA A N 1
ATOM 1462 C CA . ALA A 1 191 ? -2.253 8.067 7.695 1.00 97.44 191 ALA A CA 1
ATOM 1463 C C . ALA A 1 191 ? -2.551 7.154 6.489 1.00 97.44 191 ALA A C 1
ATOM 1465 O O . ALA A 1 191 ? -1.646 6.834 5.717 1.00 97.44 191 ALA A O 1
ATOM 1466 N N . MET A 1 192 ? -3.817 6.792 6.264 1.00 95.38 192 MET A N 1
ATOM 1467 C CA . MET A 1 192 ? -4.222 6.009 5.092 1.00 95.38 192 MET A CA 1
ATOM 1468 C C . MET A 1 192 ? -3.976 6.766 3.777 1.00 95.38 192 MET A C 1
ATOM 1470 O O . MET A 1 192 ? -3.409 6.206 2.837 1.00 95.38 192 MET A O 1
ATOM 1474 N N . LEU A 1 193 ? -4.337 8.052 3.708 1.00 96.81 193 LEU A N 1
ATOM 1475 C CA . LEU A 1 193 ? -4.066 8.893 2.532 1.00 96.81 193 LEU A CA 1
ATOM 1476 C C . LEU A 1 193 ? -2.562 9.030 2.270 1.00 96.81 193 LEU A C 1
ATOM 1478 O O . LEU A 1 193 ? -2.114 8.940 1.125 1.00 96.81 193 LEU A O 1
ATOM 1482 N N . PHE A 1 194 ? -1.771 9.178 3.333 1.00 97.81 194 PHE A N 1
ATOM 1483 C CA . PHE A 1 194 ? -0.317 9.177 3.243 1.00 97.81 194 PHE A CA 1
ATOM 1484 C C . PHE A 1 194 ? 0.215 7.848 2.684 1.00 97.81 194 PHE A C 1
ATOM 1486 O O . PHE A 1 194 ? 1.010 7.868 1.743 1.00 97.81 194 PHE A O 1
ATOM 1493 N N . ALA A 1 195 ? -0.259 6.694 3.172 1.00 96.31 195 ALA A N 1
ATOM 1494 C CA . ALA A 1 195 ? 0.111 5.385 2.623 1.00 96.31 195 ALA A CA 1
ATOM 1495 C C . ALA A 1 195 ? -0.197 5.280 1.124 1.00 96.31 195 ALA A C 1
ATOM 1497 O O . ALA A 1 195 ? 0.663 4.848 0.356 1.00 96.31 195 ALA A O 1
ATOM 1498 N N . LEU A 1 196 ? -1.388 5.713 0.699 1.00 96.56 196 LEU A N 1
ATOM 1499 C CA . LEU A 1 196 ? -1.805 5.690 -0.704 1.00 96.56 196 LEU A CA 1
ATOM 1500 C C . LEU A 1 196 ? -0.912 6.574 -1.578 1.00 96.56 196 LEU A C 1
ATOM 1502 O O . LEU A 1 196 ? -0.457 6.137 -2.633 1.00 96.56 196 LEU A O 1
ATOM 1506 N N . PHE A 1 197 ? -0.582 7.783 -1.123 1.00 97.88 197 PHE A N 1
ATOM 1507 C CA . PHE A 1 197 ? 0.354 8.654 -1.832 1.00 97.88 197 PHE A CA 1
ATOM 1508 C C . PHE A 1 197 ? 1.730 7.992 -2.007 1.00 97.88 197 PHE A C 1
ATOM 1510 O O . PHE A 1 197 ? 2.287 7.976 -3.108 1.00 97.88 197 PHE A O 1
ATOM 1517 N N . ARG A 1 198 ? 2.275 7.405 -0.931 1.00 98.12 198 ARG A N 1
ATOM 1518 C CA . ARG A 1 198 ? 3.570 6.704 -0.956 1.00 98.12 198 ARG A CA 1
ATOM 1519 C C . ARG A 1 198 ? 3.523 5.457 -1.845 1.00 98.12 198 ARG A C 1
ATOM 1521 O O . ARG A 1 198 ? 4.494 5.192 -2.551 1.00 98.12 198 ARG A O 1
ATOM 1528 N N . PHE A 1 199 ? 2.396 4.748 -1.862 1.00 97.75 199 PHE A N 1
ATOM 1529 C CA . PHE A 1 199 ? 2.141 3.635 -2.770 1.00 97.75 199 PHE A CA 1
ATOM 1530 C C . PHE A 1 199 ? 2.131 4.088 -4.237 1.00 97.75 199 PHE A C 1
ATOM 1532 O O . PHE A 1 199 ? 2.812 3.483 -5.058 1.00 97.75 199 PHE A O 1
ATOM 1539 N N . GLY A 1 200 ? 1.451 5.189 -4.574 1.00 97.25 200 GLY A N 1
ATOM 1540 C CA . GLY A 1 200 ? 1.444 5.744 -5.933 1.00 97.25 200 GLY A CA 1
ATOM 1541 C C . GLY A 1 200 ? 2.841 6.130 -6.435 1.00 97.25 200 GLY A C 1
ATOM 1542 O O . GLY A 1 200 ? 3.218 5.772 -7.553 1.00 97.25 200 GLY A O 1
ATOM 1543 N N . GLN A 1 201 ? 3.650 6.784 -5.591 1.00 97.00 201 GLN A N 1
ATOM 1544 C CA . GLN A 1 201 ? 5.056 7.081 -5.915 1.00 97.00 201 GLN A CA 1
ATOM 1545 C C . GLN A 1 201 ? 5.860 5.802 -6.182 1.00 97.00 201 GLN A C 1
ATOM 1547 O O . GLN A 1 201 ? 6.598 5.722 -7.167 1.00 97.00 201 GLN A O 1
ATOM 1552 N N . TRP A 1 202 ? 5.686 4.790 -5.328 1.00 97.12 202 TRP A N 1
ATOM 1553 C CA . TRP A 1 202 ? 6.356 3.502 -5.466 1.00 97.12 202 TRP A CA 1
ATOM 1554 C C . TRP A 1 202 ? 5.947 2.760 -6.744 1.00 97.12 202 TRP A C 1
ATOM 1556 O O . TRP A 1 202 ? 6.827 2.274 -7.454 1.00 97.12 202 TRP A O 1
ATOM 1566 N N . VAL A 1 203 ? 4.654 2.719 -7.088 1.00 96.69 203 VAL A N 1
ATOM 1567 C CA . VAL A 1 203 ? 4.164 2.085 -8.325 1.00 96.69 203 VAL A CA 1
ATOM 1568 C C . VAL A 1 203 ? 4.804 2.733 -9.548 1.00 96.69 203 VAL A C 1
ATOM 1570 O O . VAL A 1 203 ? 5.328 2.028 -10.406 1.00 96.69 203 VAL A O 1
ATOM 1573 N N . ILE A 1 204 ? 4.810 4.067 -9.622 1.00 95.38 204 ILE A N 1
ATOM 1574 C CA . ILE A 1 204 ? 5.386 4.797 -10.760 1.00 95.38 204 ILE A CA 1
ATOM 1575 C C . ILE A 1 204 ? 6.883 4.496 -10.899 1.00 95.38 204 ILE A C 1
ATOM 1577 O O . ILE A 1 204 ? 7.348 4.204 -12.000 1.00 95.38 204 ILE A O 1
ATOM 1581 N N . ALA A 1 205 ? 7.636 4.542 -9.796 1.00 94.12 205 ALA A N 1
ATOM 1582 C CA . ALA A 1 205 ? 9.076 4.300 -9.822 1.00 94.12 205 ALA A CA 1
ATOM 1583 C C . ALA A 1 205 ? 9.417 2.837 -10.165 1.00 94.12 205 ALA A C 1
ATOM 1585 O O . ALA A 1 205 ? 10.285 2.581 -10.998 1.00 94.12 205 ALA A O 1
ATOM 1586 N N . THR A 1 206 ? 8.695 1.880 -9.579 1.00 94.19 206 THR A N 1
ATOM 1587 C CA . THR A 1 206 ? 8.888 0.438 -9.815 1.00 94.19 206 THR A CA 1
ATOM 1588 C C . THR A 1 206 ? 8.556 0.062 -11.250 1.00 94.19 206 THR A C 1
ATOM 1590 O O . THR A 1 206 ? 9.288 -0.694 -11.886 1.00 94.19 206 THR A O 1
ATOM 1593 N N . ARG A 1 207 ? 7.480 0.630 -11.800 1.00 94.69 207 ARG A N 1
ATOM 1594 C CA . ARG A 1 207 ? 7.135 0.445 -13.206 1.00 94.69 207 ARG A CA 1
ATOM 1595 C C . ARG A 1 207 ? 8.196 1.028 -14.130 1.00 94.69 207 ARG A C 1
ATOM 1597 O O . ARG A 1 207 ? 8.676 0.317 -15.007 1.00 94.69 207 ARG A O 1
ATOM 1604 N N . ALA A 1 208 ? 8.619 2.272 -13.902 1.00 91.44 208 ALA A N 1
ATOM 1605 C CA . ALA A 1 208 ? 9.680 2.890 -14.695 1.00 91.44 208 ALA A CA 1
ATOM 1606 C C . ALA A 1 208 ? 10.956 2.029 -14.716 1.00 91.44 208 ALA A C 1
ATOM 1608 O O . ALA A 1 208 ? 11.577 1.878 -15.768 1.00 91.44 208 ALA A O 1
ATOM 1609 N N . LEU A 1 209 ? 11.304 1.412 -13.581 1.00 91.50 209 LEU A N 1
ATOM 1610 C CA . LEU A 1 209 ? 12.413 0.468 -13.485 1.00 91.50 209 LEU A CA 1
ATOM 1611 C C . LEU A 1 209 ? 12.174 -0.812 -14.305 1.00 91.50 209 LEU A C 1
ATOM 1613 O O . LEU A 1 209 ? 13.014 -1.169 -15.128 1.00 91.50 209 LEU A O 1
ATOM 1617 N N . ALA A 1 210 ? 11.028 -1.474 -14.127 1.00 92.31 210 ALA A N 1
ATOM 1618 C CA . ALA A 1 210 ? 10.700 -2.724 -14.819 1.00 92.31 210 ALA A CA 1
ATOM 1619 C C . ALA A 1 210 ? 10.685 -2.570 -16.352 1.00 92.31 210 ALA A C 1
ATOM 1621 O O . ALA A 1 210 ? 11.255 -3.389 -17.073 1.00 92.31 210 ALA A O 1
ATOM 1622 N N . TYR A 1 211 ? 10.088 -1.491 -16.867 1.00 91.62 211 TYR A N 1
ATOM 1623 C CA . TYR A 1 211 ? 10.080 -1.213 -18.307 1.00 91.62 211 TYR A CA 1
ATOM 1624 C C . TYR A 1 211 ? 11.482 -0.921 -18.840 1.00 91.62 211 TYR A C 1
ATOM 1626 O O . TYR A 1 211 ? 11.862 -1.431 -19.896 1.00 91.62 211 TYR A O 1
ATOM 1634 N N . ARG A 1 212 ? 12.281 -0.167 -18.081 1.00 87.81 212 ARG A N 1
ATOM 1635 C CA . ARG A 1 212 ? 13.660 0.142 -18.453 1.00 87.81 212 ARG A CA 1
ATOM 1636 C C . ARG A 1 212 ? 14.536 -1.109 -18.512 1.00 87.81 212 ARG A C 1
ATOM 1638 O O . ARG A 1 212 ? 15.311 -1.253 -19.452 1.00 87.81 212 ARG A O 1
ATOM 1645 N N . HIS A 1 213 ? 14.379 -2.024 -17.560 1.00 87.12 213 HIS A N 1
ATOM 1646 C CA . HIS A 1 213 ? 15.038 -3.329 -17.570 1.00 87.12 213 HIS A CA 1
ATOM 1647 C C . HIS A 1 213 ? 14.696 -4.173 -18.803 1.00 87.12 213 HIS A C 1
ATOM 1649 O O . HIS A 1 213 ? 15.545 -4.906 -19.300 1.00 87.12 213 HIS A O 1
ATOM 1655 N N . ALA A 1 214 ? 13.476 -4.046 -19.322 1.00 88.75 214 ALA A N 1
ATOM 1656 C CA . ALA A 1 214 ? 13.051 -4.701 -20.554 1.00 88.75 214 ALA A CA 1
ATOM 1657 C C . ALA A 1 214 ? 13.419 -3.915 -21.830 1.00 88.75 214 ALA A C 1
ATOM 1659 O O . ALA A 1 214 ? 12.946 -4.267 -22.911 1.00 88.75 214 ALA A O 1
ATOM 1660 N N . HIS A 1 215 ? 14.219 -2.845 -21.721 1.00 88.44 215 HIS A N 1
ATOM 1661 C CA . HIS A 1 215 ? 14.546 -1.916 -22.810 1.00 88.44 215 HIS A CA 1
ATOM 1662 C C . HIS A 1 215 ? 13.304 -1.338 -23.514 1.00 88.44 215 HIS A C 1
ATOM 1664 O O . HIS A 1 215 ? 13.299 -1.115 -24.725 1.00 88.44 215 HIS A O 1
ATOM 1670 N N . ARG A 1 216 ? 12.230 -1.099 -22.753 1.00 87.69 216 ARG A N 1
ATOM 1671 C CA . ARG A 1 216 ? 10.970 -0.517 -23.229 1.00 87.69 216 ARG A CA 1
ATOM 1672 C C . ARG A 1 216 ? 10.688 0.805 -22.522 1.00 87.69 216 ARG A C 1
ATOM 1674 O O . ARG A 1 216 ? 11.124 1.041 -21.398 1.00 87.69 216 ARG A O 1
ATOM 1681 N N . LEU A 1 217 ? 9.924 1.666 -23.185 1.00 85.19 217 LEU A N 1
ATOM 1682 C CA . LEU A 1 217 ? 9.360 2.863 -22.565 1.00 85.19 217 LEU A CA 1
ATOM 1683 C C . LEU A 1 217 ? 8.072 2.493 -21.825 1.00 85.19 217 LEU A C 1
ATOM 1685 O O . LEU A 1 217 ? 7.331 1.623 -22.282 1.00 85.19 217 LEU A O 1
ATOM 1689 N N . GLU A 1 218 ? 7.804 3.160 -20.702 1.00 88.00 218 GLU A N 1
ATOM 1690 C CA . GLU A 1 218 ? 6.523 3.037 -20.001 1.00 88.00 218 GLU A CA 1
ATOM 1691 C C . GLU A 1 218 ? 5.399 3.592 -20.902 1.00 88.00 218 GLU A C 1
ATOM 1693 O O . GLU A 1 218 ? 5.412 4.786 -21.216 1.00 88.00 218 GLU A O 1
ATOM 1698 N N . PRO A 1 219 ? 4.430 2.759 -21.330 1.00 90.94 219 PRO A N 1
ATOM 1699 C CA . PRO A 1 219 ? 3.359 3.180 -22.224 1.00 90.94 219 PRO A CA 1
ATOM 1700 C C . PRO A 1 219 ? 2.307 4.045 -21.523 1.00 90.94 219 PRO A C 1
ATOM 1702 O O . PRO A 1 219 ? 1.614 4.813 -22.190 1.00 90.94 219 PRO A O 1
ATOM 1705 N N . ARG A 1 220 ? 2.136 3.917 -20.198 1.00 92.88 220 ARG A N 1
ATOM 1706 C CA . ARG A 1 220 ? 1.092 4.635 -19.457 1.00 92.88 220 ARG A CA 1
ATOM 1707 C C . ARG A 1 220 ? 1.647 5.941 -18.878 1.00 92.88 220 ARG A C 1
ATOM 1709 O O . ARG A 1 220 ? 2.586 5.911 -18.082 1.00 92.88 220 ARG A O 1
ATOM 1716 N N . PRO A 1 221 ? 1.056 7.106 -19.191 1.00 92.25 221 PRO A N 1
ATOM 1717 C CA . PRO A 1 221 ? 1.510 8.363 -18.614 1.00 92.25 221 PRO A CA 1
ATOM 1718 C C . PRO A 1 221 ? 1.236 8.415 -17.102 1.00 92.25 221 PRO A C 1
ATOM 1720 O O . PRO A 1 221 ? 0.284 7.822 -16.593 1.00 92.25 221 PRO A O 1
ATOM 1723 N N . ARG A 1 222 ? 2.049 9.179 -16.362 1.00 93.44 222 ARG A N 1
ATOM 1724 C CA . ARG A 1 222 ? 1.977 9.256 -14.886 1.00 93.44 222 ARG A CA 1
ATOM 1725 C C . ARG A 1 222 ? 0.603 9.688 -14.369 1.00 93.44 222 ARG A C 1
ATOM 1727 O O . ARG A 1 222 ? 0.154 9.165 -13.355 1.00 93.44 222 ARG A O 1
ATOM 1734 N N . TRP A 1 223 ? -0.062 10.610 -15.066 1.00 92.25 223 TRP A N 1
ATOM 1735 C CA . TRP A 1 223 ? -1.394 11.099 -14.690 1.00 92.25 223 TRP A CA 1
ATOM 1736 C C . TRP A 1 223 ? -2.460 9.997 -14.717 1.00 92.25 223 TRP A C 1
ATOM 1738 O O . TRP A 1 223 ? -3.444 10.098 -13.999 1.00 92.25 223 TRP A O 1
ATOM 1748 N N . PHE A 1 224 ? -2.248 8.932 -15.495 1.00 95.00 224 PHE A N 1
ATOM 1749 C CA . PHE A 1 224 ? -3.134 7.773 -15.552 1.00 95.00 224 PHE A CA 1
ATOM 1750 C C . PHE A 1 224 ? -2.821 6.757 -14.441 1.00 95.00 224 PHE A C 1
ATOM 1752 O O . PHE A 1 224 ? -3.725 6.178 -13.842 1.00 95.00 224 PHE A O 1
ATOM 1759 N N . LEU A 1 225 ? -1.538 6.570 -14.112 1.00 95.00 225 LEU A N 1
ATOM 1760 C CA . LEU A 1 225 ? -1.100 5.645 -13.055 1.00 95.00 225 LEU A CA 1
ATOM 1761 C C . LEU A 1 225 ? -1.492 6.113 -11.645 1.00 95.00 225 LEU A C 1
ATOM 1763 O O . LEU A 1 225 ? -1.788 5.284 -10.784 1.00 95.00 225 LEU A O 1
ATOM 1767 N N . TRP A 1 226 ? -1.511 7.427 -11.409 1.00 96.06 226 TRP A N 1
ATOM 1768 C CA . TRP A 1 226 ? -1.896 8.022 -10.126 1.00 96.06 226 TRP A CA 1
ATOM 1769 C C . TRP A 1 226 ? -3.298 7.617 -9.642 1.00 96.06 226 TRP A C 1
ATOM 1771 O O . TRP A 1 226 ? -3.381 6.992 -8.582 1.00 96.06 226 TRP A O 1
ATOM 1781 N N . PRO A 1 227 ? -4.392 7.905 -10.376 1.00 95.88 227 PRO A N 1
ATOM 1782 C CA . PRO A 1 227 ? -5.741 7.552 -9.936 1.00 95.88 227 PRO A CA 1
ATOM 1783 C C . PRO A 1 227 ? -5.929 6.035 -9.817 1.00 95.88 227 PRO A C 1
ATOM 1785 O O . PRO A 1 227 ? -6.550 5.573 -8.866 1.00 95.88 227 PRO A O 1
ATOM 1788 N N . MET A 1 228 ? -5.309 5.239 -10.697 1.00 95.38 228 MET A N 1
ATOM 1789 C CA . MET A 1 228 ? -5.340 3.773 -10.592 1.00 95.38 228 MET A CA 1
ATOM 1790 C C . MET A 1 228 ? -4.672 3.223 -9.326 1.00 95.38 228 MET A C 1
ATOM 1792 O O . MET A 1 228 ? -4.970 2.103 -8.913 1.00 95.38 228 MET A O 1
ATOM 1796 N N . SER A 1 229 ? -3.748 3.974 -8.729 1.00 95.69 229 SER A N 1
ATOM 1797 C CA . SER A 1 229 ? -3.000 3.527 -7.551 1.00 95.69 229 SER A CA 1
ATOM 1798 C C . SER A 1 229 ? -3.577 4.085 -6.249 1.00 95.69 229 SER A C 1
ATOM 1800 O O . SER A 1 229 ? -3.585 3.395 -5.232 1.00 95.69 229 SER A O 1
ATOM 1802 N N . VAL A 1 230 ? -4.044 5.336 -6.268 1.00 95.50 230 VAL A N 1
ATOM 1803 C CA . VAL A 1 230 ? -4.358 6.105 -5.054 1.00 95.50 230 VAL A CA 1
ATOM 1804 C C . VAL A 1 230 ? -5.844 6.164 -4.750 1.00 95.50 230 VAL A C 1
ATOM 1806 O O . VAL A 1 230 ? -6.198 6.222 -3.578 1.00 95.50 230 VAL A O 1
ATOM 1809 N N . THR A 1 231 ? -6.717 6.145 -5.758 1.00 94.62 231 THR A N 1
ATOM 1810 C CA . THR A 1 231 ? -8.154 6.316 -5.533 1.00 94.62 231 THR A CA 1
ATOM 1811 C C . THR A 1 231 ? -8.705 5.127 -4.738 1.00 94.62 231 THR A C 1
ATOM 1813 O O . THR A 1 231 ? -8.654 4.002 -5.245 1.00 94.62 231 THR A O 1
ATOM 1816 N N . PRO A 1 232 ? -9.230 5.338 -3.513 1.00 89.62 232 PRO A N 1
ATOM 1817 C CA . PRO A 1 232 ? -9.786 4.258 -2.703 1.00 89.62 232 PRO A CA 1
ATOM 1818 C C . PRO A 1 232 ? -10.890 3.507 -3.450 1.00 89.62 232 PRO A C 1
ATOM 1820 O O . PRO A 1 232 ? -11.608 4.101 -4.255 1.00 89.62 232 PRO A O 1
ATOM 1823 N N . LEU A 1 233 ? -11.034 2.211 -3.167 1.00 90.00 233 LEU A N 1
ATOM 1824 C CA . LEU A 1 233 ? -11.951 1.270 -3.831 1.00 90.00 233 LEU A CA 1
ATOM 1825 C C . LEU A 1 233 ? -11.594 0.971 -5.294 1.00 90.00 233 LEU A C 1
ATOM 1827 O O . LEU A 1 233 ? -11.533 -0.197 -5.669 1.00 90.00 233 LEU A O 1
ATOM 1831 N N . LEU A 1 234 ? -11.286 1.986 -6.108 1.00 94.56 234 LEU A N 1
ATOM 1832 C CA . LEU A 1 234 ? -10.780 1.784 -7.468 1.00 94.56 234 LEU A CA 1
ATOM 1833 C C . LEU A 1 234 ? -9.451 1.021 -7.435 1.00 94.56 234 LEU A C 1
ATOM 1835 O O . LEU A 1 234 ? -9.280 0.030 -8.145 1.00 94.56 234 LEU A O 1
ATOM 1839 N N . ASN A 1 235 ? -8.543 1.436 -6.549 1.00 94.94 235 ASN A N 1
ATOM 1840 C CA . ASN A 1 235 ? -7.227 0.832 -6.380 1.00 94.94 235 ASN A CA 1
ATOM 1841 C C . ASN A 1 235 ? -7.275 -0.658 -6.010 1.00 94.94 235 ASN A C 1
ATOM 1843 O O . ASN A 1 235 ? -6.390 -1.397 -6.425 1.00 94.94 235 ASN A O 1
ATOM 1847 N N . VAL A 1 236 ? -8.307 -1.131 -5.308 1.00 95.00 236 VAL A N 1
ATOM 1848 C CA . VAL A 1 236 ? -8.481 -2.555 -4.967 1.00 95.00 236 VAL A CA 1
ATOM 1849 C C . VAL A 1 236 ? -8.549 -3.421 -6.229 1.00 95.00 236 VAL A C 1
ATOM 1851 O O . VAL A 1 236 ? -8.092 -4.567 -6.230 1.00 95.00 236 VAL A O 1
ATOM 1854 N N . ILE A 1 237 ? -9.079 -2.854 -7.314 1.00 95.00 237 ILE A N 1
ATOM 1855 C CA . ILE A 1 237 ? -9.162 -3.495 -8.622 1.00 95.00 237 ILE A CA 1
ATOM 1856 C C . ILE A 1 237 ? -7.932 -3.126 -9.453 1.00 95.00 237 ILE A C 1
ATOM 1858 O O . ILE A 1 237 ? -7.205 -4.011 -9.893 1.00 95.00 237 ILE A O 1
ATOM 1862 N N . THR A 1 238 ? -7.662 -1.834 -9.659 1.00 95.19 238 THR A N 1
ATOM 1863 C CA . THR A 1 238 ? -6.678 -1.362 -10.649 1.00 95.19 238 THR A CA 1
ATOM 1864 C C . THR A 1 238 ? -5.225 -1.484 -10.201 1.00 95.19 238 THR A C 1
ATOM 1866 O O . THR A 1 238 ? -4.359 -1.766 -11.032 1.00 95.19 238 THR A O 1
ATOM 1869 N N . ALA A 1 239 ? -4.927 -1.307 -8.911 1.00 94.50 239 ALA A N 1
ATOM 1870 C CA . ALA A 1 239 ? -3.555 -1.330 -8.414 1.00 94.50 239 ALA A CA 1
ATOM 1871 C C . ALA A 1 239 ? -2.869 -2.704 -8.590 1.00 94.50 239 ALA A C 1
ATOM 1873 O O . ALA A 1 239 ? -1.742 -2.750 -9.092 1.00 94.50 239 ALA A O 1
ATOM 1874 N N . PRO A 1 240 ? -3.528 -3.840 -8.279 1.00 93.62 240 PRO A N 1
ATOM 1875 C CA . PRO A 1 240 ? -3.001 -5.167 -8.587 1.00 93.62 240 PRO A CA 1
ATOM 1876 C C . PRO A 1 240 ? -2.680 -5.361 -10.068 1.00 93.62 240 PRO A C 1
ATOM 1878 O O . PRO A 1 240 ? -1.656 -5.965 -10.381 1.00 93.62 240 PRO A O 1
ATOM 1881 N N . PHE A 1 241 ? -3.504 -4.834 -10.983 1.00 94.81 241 PHE A N 1
ATOM 1882 C CA . PHE A 1 241 ? -3.234 -4.927 -12.420 1.00 94.81 241 PHE A CA 1
ATOM 1883 C C . PHE A 1 241 ? -1.968 -4.163 -12.804 1.00 94.81 241 PHE A C 1
ATOM 1885 O O . PHE A 1 241 ? -1.088 -4.746 -13.433 1.00 94.81 241 PHE A O 1
ATOM 1892 N N . VAL A 1 242 ? -1.821 -2.901 -12.388 1.00 94.94 242 VAL A N 1
ATOM 1893 C CA . VAL A 1 242 ? -0.637 -2.101 -12.757 1.00 94.94 242 VAL A CA 1
ATOM 1894 C C . VAL A 1 242 ? 0.651 -2.620 -12.111 1.00 94.94 242 VAL A C 1
ATOM 1896 O O . VAL A 1 242 ? 1.717 -2.522 -12.720 1.00 94.94 242 VAL A O 1
ATOM 1899 N N . VAL A 1 243 ? 0.573 -3.213 -10.918 1.00 95.44 243 VAL A N 1
ATOM 1900 C CA . VAL A 1 243 ? 1.710 -3.882 -10.265 1.00 95.44 243 VAL A CA 1
ATOM 1901 C C . VAL A 1 243 ? 2.044 -5.195 -10.976 1.00 95.44 243 VAL A C 1
ATOM 1903 O O . VAL A 1 243 ? 3.207 -5.473 -11.262 1.00 95.44 243 VAL A O 1
ATOM 1906 N N . ARG A 1 244 ? 1.033 -5.999 -11.321 1.00 94.44 244 ARG A N 1
ATOM 1907 C CA . ARG A 1 244 ? 1.222 -7.266 -12.037 1.00 94.44 244 ARG A CA 1
ATOM 1908 C C . ARG A 1 244 ? 1.770 -7.058 -13.445 1.00 94.44 244 ARG A C 1
ATOM 1910 O O . ARG A 1 244 ? 2.615 -7.837 -13.865 1.00 94.44 244 ARG A O 1
ATOM 1917 N N . GLU A 1 245 ? 1.328 -6.027 -14.160 1.00 94.44 245 GLU A N 1
ATOM 1918 C CA . GLU A 1 245 ? 1.910 -5.628 -15.448 1.00 94.44 245 GLU A CA 1
ATOM 1919 C C . GLU A 1 245 ? 3.419 -5.382 -15.319 1.00 94.44 245 GLU A C 1
ATOM 1921 O O . GLU A 1 245 ? 4.185 -5.885 -16.135 1.00 94.44 245 GLU A O 1
ATOM 1926 N N . ALA A 1 246 ? 3.848 -4.666 -14.272 1.00 92.75 246 ALA A N 1
ATOM 1927 C CA . ALA A 1 246 ? 5.265 -4.417 -14.011 1.00 92.75 246 ALA A CA 1
ATOM 1928 C C . ALA A 1 246 ? 6.034 -5.729 -13.791 1.00 92.75 246 ALA A C 1
ATOM 1930 O O . ALA A 1 246 ? 7.099 -5.930 -14.369 1.00 92.75 246 ALA A O 1
ATOM 1931 N N . ALA A 1 247 ? 5.461 -6.645 -13.002 1.00 92.75 247 ALA A N 1
ATOM 1932 C CA . ALA A 1 247 ? 6.055 -7.955 -12.753 1.00 92.75 247 ALA A CA 1
ATOM 1933 C C . ALA A 1 247 ? 6.162 -8.794 -14.035 1.00 92.75 247 ALA A C 1
ATOM 1935 O O . ALA A 1 247 ? 7.192 -9.408 -14.270 1.00 92.75 247 ALA A O 1
ATOM 1936 N N . LEU A 1 248 ? 5.126 -8.809 -14.881 1.00 92.88 248 LEU A N 1
ATOM 1937 C CA . LEU A 1 248 ? 5.107 -9.584 -16.131 1.00 92.88 248 LEU A CA 1
ATOM 1938 C C . LEU A 1 248 ? 6.178 -9.141 -17.136 1.00 92.88 248 LEU A C 1
ATOM 1940 O O . LEU A 1 248 ? 6.576 -9.933 -17.985 1.00 92.88 248 LEU A O 1
ATOM 1944 N N . ILE A 1 249 ? 6.611 -7.885 -17.062 1.00 92.12 249 ILE A N 1
ATOM 1945 C CA . ILE A 1 249 ? 7.598 -7.315 -17.982 1.00 92.12 249 ILE A CA 1
ATOM 1946 C C . ILE A 1 249 ? 9.022 -7.662 -17.560 1.00 92.12 249 ILE A C 1
ATOM 1948 O O . ILE A 1 249 ? 9.851 -7.950 -18.422 1.00 92.12 249 ILE A O 1
ATOM 1952 N N . ASP A 1 250 ? 9.307 -7.665 -16.256 1.00 86.81 250 ASP A N 1
ATOM 1953 C CA . ASP A 1 250 ? 10.608 -8.085 -15.741 1.00 86.81 250 ASP A CA 1
ATOM 1954 C C . ASP A 1 250 ? 10.583 -9.587 -15.422 1.00 86.81 250 ASP A C 1
ATOM 1956 O O . ASP A 1 250 ? 10.110 -10.026 -14.371 1.00 86.81 250 ASP A O 1
ATOM 1960 N N . SER A 1 251 ? 11.126 -10.401 -16.331 1.00 79.88 251 SER A N 1
ATOM 1961 C CA . SER A 1 251 ? 11.170 -11.863 -16.185 1.00 79.88 251 SER A CA 1
ATOM 1962 C C . SER A 1 251 ? 11.939 -12.335 -14.945 1.00 79.88 251 SER A C 1
ATOM 1964 O O . SER A 1 251 ? 11.787 -13.484 -14.536 1.00 79.88 251 SER A O 1
ATOM 1966 N N . ARG A 1 252 ? 12.756 -11.469 -14.329 1.00 82.19 252 ARG A N 1
ATOM 1967 C CA . ARG A 1 252 ? 13.450 -11.760 -13.064 1.00 82.19 252 ARG A CA 1
ATOM 1968 C C . ARG A 1 252 ? 12.514 -11.667 -11.859 1.00 82.19 252 ARG A C 1
ATOM 1970 O O . ARG A 1 252 ? 12.750 -12.335 -10.858 1.00 82.19 252 ARG A O 1
ATOM 1977 N N . VAL A 1 253 ? 11.452 -10.869 -11.969 1.00 85.56 253 VAL A N 1
ATOM 1978 C CA . VAL A 1 253 ? 10.454 -10.648 -10.917 1.00 85.56 253 VAL A CA 1
ATOM 1979 C C . VAL A 1 253 ? 9.359 -11.712 -10.979 1.00 85.56 253 VAL A C 1
ATOM 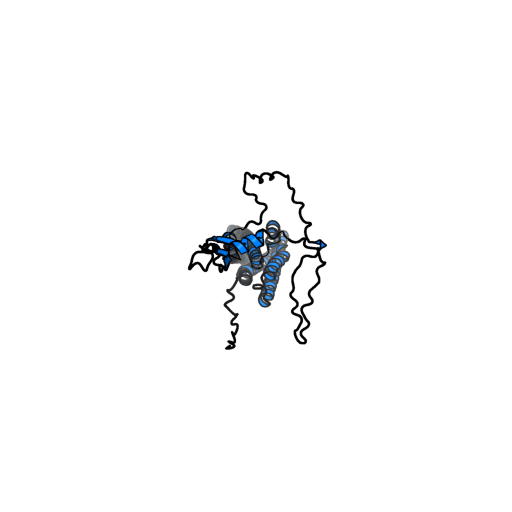1981 O O . VAL A 1 253 ? 9.031 -12.323 -9.959 1.00 85.56 253 VAL A O 1
ATOM 1984 N N . MET A 1 254 ? 8.792 -11.979 -12.164 1.00 88.31 254 MET A N 1
ATOM 1985 C CA . MET A 1 254 ? 7.658 -12.905 -12.296 1.00 88.31 254 MET A CA 1
ATOM 1986 C C . MET A 1 254 ? 8.078 -14.379 -12.285 1.00 88.31 254 MET A C 1
ATOM 1988 O O . MET A 1 254 ? 8.066 -15.081 -13.294 1.00 88.31 254 MET A O 1
ATOM 1992 N N . THR A 1 255 ? 8.388 -14.871 -11.091 1.00 89.06 255 THR A N 1
ATOM 1993 C CA . THR A 1 255 ? 8.524 -16.301 -10.795 1.00 89.06 255 THR A CA 1
ATOM 1994 C C . THR A 1 255 ? 7.173 -16.910 -10.377 1.00 89.06 255 THR A C 1
ATOM 1996 O O . THR A 1 255 ? 6.288 -16.184 -9.911 1.00 89.06 255 THR A O 1
ATOM 1999 N N . PRO A 1 256 ? 6.984 -18.245 -10.441 1.00 89.12 256 PRO A N 1
ATOM 2000 C CA . PRO A 1 256 ? 5.765 -18.889 -9.934 1.00 89.12 256 PRO A CA 1
ATOM 2001 C C . PRO A 1 256 ? 5.475 -18.557 -8.462 1.00 89.12 256 PRO A C 1
ATOM 2003 O O . PRO A 1 256 ? 4.325 -18.362 -8.074 1.00 89.12 256 PRO A O 1
ATOM 2006 N N . ARG A 1 257 ? 6.530 -18.426 -7.644 1.00 88.62 257 ARG A N 1
ATOM 2007 C CA . ARG A 1 257 ? 6.424 -18.008 -6.239 1.00 88.62 257 ARG A CA 1
ATOM 2008 C C . ARG A 1 257 ? 5.946 -16.561 -6.118 1.00 88.62 257 ARG A C 1
ATOM 2010 O O . ARG A 1 257 ? 5.027 -16.299 -5.349 1.00 88.62 257 ARG A O 1
ATOM 2017 N N . ALA A 1 258 ? 6.507 -15.644 -6.908 1.00 90.62 258 ALA A N 1
ATOM 2018 C CA . ALA A 1 258 ? 6.076 -14.246 -6.936 1.00 90.62 258 ALA A CA 1
ATOM 2019 C C . ALA A 1 258 ? 4.605 -14.105 -7.354 1.00 90.62 258 ALA A C 1
ATOM 2021 O O . ALA A 1 258 ? 3.863 -13.348 -6.734 1.00 90.62 258 ALA A O 1
ATOM 2022 N N . ALA A 1 259 ? 4.147 -14.882 -8.341 1.00 91.44 259 ALA A N 1
ATOM 2023 C CA . ALA A 1 259 ? 2.746 -14.880 -8.763 1.00 91.44 259 ALA A CA 1
ATOM 2024 C C . ALA A 1 259 ? 1.786 -15.292 -7.630 1.00 91.44 259 ALA A C 1
ATOM 2026 O O . ALA A 1 259 ? 0.718 -14.695 -7.470 1.00 91.44 259 ALA A O 1
ATOM 2027 N N . VAL A 1 260 ? 2.168 -16.292 -6.827 1.00 93.06 260 VAL A N 1
ATOM 2028 C CA . VAL A 1 260 ? 1.399 -16.722 -5.649 1.00 93.06 260 VAL A CA 1
ATOM 2029 C C . VAL A 1 260 ? 1.412 -15.649 -4.560 1.00 93.06 260 VAL A C 1
ATOM 2031 O O . VAL A 1 260 ? 0.357 -15.333 -4.012 1.00 93.06 260 VAL A O 1
ATOM 2034 N N . GLU A 1 261 ? 2.568 -15.052 -4.264 1.00 93.12 261 GLU A N 1
ATOM 2035 C CA . GLU A 1 261 ? 2.671 -13.994 -3.251 1.00 93.12 261 GLU A CA 1
ATOM 2036 C C . GLU A 1 261 ? 1.875 -12.741 -3.639 1.00 93.12 261 GLU A C 1
ATOM 2038 O O . GLU A 1 261 ? 1.110 -12.235 -2.820 1.00 93.12 261 GLU A O 1
ATOM 2043 N N . LEU A 1 262 ? 1.945 -12.294 -4.898 1.00 94.50 262 LEU A N 1
ATOM 2044 C CA . LEU A 1 262 ? 1.127 -11.183 -5.400 1.00 94.50 262 LEU A CA 1
ATOM 2045 C C . LEU A 1 262 ? -0.373 -11.469 -5.257 1.00 94.50 262 LEU A C 1
ATOM 2047 O O . LEU A 1 262 ? -1.132 -10.586 -4.858 1.00 94.50 262 LEU A O 1
ATOM 2051 N N . ARG A 1 263 ? -0.806 -12.709 -5.522 1.00 95.62 263 ARG A N 1
ATOM 2052 C CA . ARG A 1 263 ? -2.204 -13.119 -5.334 1.00 95.62 263 ARG A CA 1
ATOM 2053 C C . ARG A 1 263 ? -2.618 -13.071 -3.863 1.00 95.62 263 ARG A C 1
ATOM 2055 O O . ARG A 1 263 ? -3.684 -12.544 -3.563 1.00 95.62 263 ARG A O 1
ATOM 2062 N N . LYS A 1 264 ? -1.786 -13.581 -2.948 1.00 95.88 264 LYS A N 1
ATOM 2063 C CA . LYS A 1 264 ? -2.044 -13.515 -1.496 1.00 95.88 264 LYS A CA 1
ATOM 2064 C C . LYS A 1 264 ? -2.149 -12.071 -1.012 1.00 95.88 264 LYS A C 1
ATOM 2066 O O . LYS A 1 264 ? -3.063 -11.751 -0.260 1.00 95.88 264 LYS A O 1
ATOM 2071 N N . ILE A 1 265 ? -1.234 -11.207 -1.459 1.00 96.31 265 ILE A N 1
ATOM 2072 C CA . ILE A 1 265 ? -1.248 -9.775 -1.138 1.00 96.31 265 ILE A CA 1
ATOM 2073 C C . ILE A 1 265 ? -2.541 -9.135 -1.623 1.00 96.31 265 ILE A C 1
ATOM 2075 O O . ILE A 1 265 ? -3.183 -8.427 -0.854 1.00 96.31 265 ILE A O 1
ATOM 2079 N N . TRP A 1 266 ? -2.955 -9.421 -2.856 1.00 96.44 266 TRP A N 1
ATOM 2080 C CA . TRP A 1 266 ? -4.204 -8.896 -3.388 1.00 96.44 266 TRP A CA 1
ATOM 2081 C C . TRP A 1 266 ? -5.428 -9.363 -2.592 1.00 96.44 266 TRP A C 1
ATOM 2083 O O . TRP A 1 266 ? -6.234 -8.527 -2.197 1.00 96.44 266 TRP A O 1
ATOM 2093 N N . ILE A 1 267 ? -5.541 -10.659 -2.283 1.00 97.31 267 ILE A N 1
ATOM 2094 C CA . ILE A 1 267 ? -6.652 -11.190 -1.475 1.00 97.31 267 ILE A CA 1
ATOM 2095 C C . ILE A 1 267 ? -6.691 -10.509 -0.102 1.00 97.31 267 ILE A C 1
ATOM 2097 O O . ILE A 1 267 ? -7.739 -10.022 0.312 1.00 97.31 267 ILE A O 1
ATOM 2101 N N . ALA A 1 268 ? -5.549 -10.413 0.585 1.00 96.94 268 ALA A N 1
ATOM 2102 C CA . ALA A 1 268 ? -5.466 -9.723 1.870 1.00 96.94 268 ALA A CA 1
ATOM 2103 C C . ALA A 1 268 ? -5.877 -8.245 1.754 1.00 96.94 268 ALA A C 1
ATOM 2105 O O . ALA A 1 268 ? -6.578 -7.725 2.618 1.00 96.94 268 ALA A O 1
ATOM 2106 N N . TRP A 1 269 ? -5.490 -7.580 0.665 1.00 96.44 269 TRP A N 1
ATOM 2107 C CA . TRP A 1 269 ? -5.839 -6.187 0.409 1.00 96.44 269 TRP A CA 1
ATOM 2108 C C . TRP A 1 269 ? -7.351 -5.997 0.187 1.00 96.44 269 TRP A C 1
ATOM 2110 O O . TRP A 1 269 ? -7.943 -5.084 0.772 1.00 96.44 269 TRP A O 1
ATOM 2120 N N . VAL A 1 270 ? -7.989 -6.883 -0.590 1.00 97.31 270 VAL A N 1
ATOM 2121 C CA . VAL A 1 270 ? -9.450 -6.914 -0.793 1.00 97.31 270 VAL A CA 1
ATOM 2122 C C . VAL A 1 270 ? -10.169 -7.103 0.539 1.00 97.31 270 VAL A C 1
ATOM 2124 O O . VAL A 1 270 ? -11.069 -6.329 0.856 1.00 97.31 270 VAL A O 1
ATOM 2127 N N . LEU A 1 271 ? -9.746 -8.084 1.341 1.00 97.56 271 LEU A N 1
ATOM 2128 C CA . LEU A 1 271 ? -10.360 -8.376 2.638 1.00 97.56 271 LEU A CA 1
ATOM 2129 C C . LEU A 1 271 ? -10.286 -7.176 3.584 1.00 97.56 271 LEU A C 1
ATOM 2131 O O . LEU A 1 271 ? -11.297 -6.782 4.156 1.00 97.56 271 LEU A O 1
ATOM 2135 N N . VAL A 1 272 ? -9.114 -6.550 3.705 1.00 96.50 272 VAL A N 1
ATOM 2136 C CA . VAL A 1 272 ? -8.919 -5.385 4.580 1.00 96.50 272 VAL A CA 1
ATOM 2137 C C . VAL A 1 272 ? -9.765 -4.194 4.128 1.00 96.50 272 VAL A C 1
ATOM 2139 O O . VAL A 1 272 ? -10.358 -3.527 4.970 1.00 96.50 272 VAL A O 1
ATOM 2142 N N . ASN A 1 273 ? -9.891 -3.946 2.819 1.00 95.69 273 ASN A N 1
ATOM 2143 C CA . ASN A 1 273 ? -10.769 -2.876 2.322 1.00 95.69 273 ASN A CA 1
ATOM 2144 C C . ASN A 1 273 ? -12.249 -3.203 2.511 1.00 95.69 273 ASN A C 1
ATOM 2146 O O . ASN A 1 273 ? -13.020 -2.306 2.833 1.00 95.69 273 ASN A O 1
ATOM 2150 N N . GLY A 1 274 ? -12.645 -4.467 2.347 1.00 96.56 274 GLY A N 1
ATOM 2151 C CA . GLY A 1 274 ? -14.010 -4.915 2.614 1.00 96.56 274 GLY A CA 1
ATOM 2152 C C . GLY A 1 274 ? -14.395 -4.708 4.078 1.00 96.56 274 GLY A C 1
ATOM 2153 O O . GLY A 1 274 ? -15.427 -4.105 4.362 1.00 96.56 274 GLY A O 1
ATOM 2154 N N . VAL A 1 275 ? -13.525 -5.119 5.007 1.00 96.62 275 VAL A N 1
ATOM 2155 C CA . VAL A 1 275 ? -13.720 -4.902 6.449 1.00 96.62 275 VAL A CA 1
ATOM 2156 C C . VAL A 1 275 ? -13.730 -3.408 6.788 1.00 96.62 275 VAL A C 1
ATOM 2158 O O . VAL A 1 275 ? -14.585 -2.972 7.555 1.00 96.62 275 VAL A O 1
ATOM 2161 N N . ALA A 1 276 ? -12.846 -2.605 6.189 1.00 95.06 276 ALA A N 1
ATOM 2162 C CA . ALA A 1 276 ? -12.811 -1.159 6.413 1.00 95.06 276 ALA A CA 1
ATOM 2163 C C . ALA A 1 276 ? -14.060 -0.440 5.898 1.00 95.06 276 ALA A C 1
ATOM 2165 O O . ALA A 1 276 ? -14.608 0.418 6.592 1.00 95.06 276 ALA A O 1
ATOM 2166 N N . LEU A 1 277 ? -14.545 -0.814 4.714 1.00 95.56 277 LEU A N 1
ATOM 2167 C CA . LEU A 1 277 ? -15.796 -0.298 4.171 1.00 95.56 277 LEU A CA 1
ATOM 2168 C C . LEU A 1 277 ? -16.974 -0.688 5.067 1.00 95.56 277 LEU A C 1
ATOM 2170 O O . LEU A 1 277 ? -17.791 0.165 5.406 1.00 95.56 277 LEU A O 1
ATOM 2174 N N . TRP A 1 278 ? -17.031 -1.949 5.499 1.00 96.19 278 TRP A N 1
ATOM 2175 C CA . TRP A 1 278 ? -18.071 -2.429 6.403 1.00 96.19 278 TRP A CA 1
ATOM 2176 C C . TRP A 1 278 ? -18.065 -1.678 7.736 1.00 96.19 278 TRP A C 1
ATOM 2178 O O . TRP A 1 278 ? -19.106 -1.197 8.177 1.00 96.19 278 TRP A O 1
ATOM 2188 N N . ALA A 1 279 ? -16.892 -1.493 8.343 1.00 95.12 279 ALA A N 1
ATOM 2189 C CA . ALA A 1 279 ? -16.744 -0.728 9.574 1.00 95.12 279 ALA A CA 1
ATOM 2190 C C . ALA A 1 279 ? -17.166 0.739 9.396 1.00 95.12 279 ALA A C 1
ATOM 2192 O O . ALA A 1 279 ? -17.842 1.288 10.264 1.00 95.12 279 ALA A O 1
ATOM 2193 N N . ALA A 1 280 ? -16.825 1.375 8.271 1.00 92.50 280 ALA A N 1
ATOM 2194 C CA . ALA A 1 280 ? -17.242 2.745 7.974 1.00 92.50 280 ALA A CA 1
ATOM 2195 C C . ALA A 1 280 ? -18.769 2.868 7.818 1.00 92.50 280 ALA A C 1
ATOM 2197 O O . ALA A 1 280 ? -19.375 3.787 8.375 1.00 92.50 280 ALA A O 1
ATOM 2198 N N . LEU A 1 281 ? -19.400 1.924 7.111 1.00 94.31 281 LEU A N 1
ATOM 2199 C CA . LEU A 1 281 ? -20.856 1.863 6.964 1.00 94.31 281 LEU A CA 1
ATOM 2200 C C . LEU A 1 281 ? -21.542 1.612 8.309 1.00 94.31 281 LEU A C 1
ATOM 2202 O O . LEU A 1 281 ? -22.472 2.336 8.658 1.00 94.31 281 LEU A O 1
ATOM 2206 N N . ALA A 1 282 ? -21.041 0.660 9.099 1.00 92.69 282 ALA A N 1
ATOM 2207 C CA . ALA A 1 282 ? -21.542 0.378 10.439 1.00 92.69 282 ALA A CA 1
ATOM 2208 C C . ALA A 1 282 ? -21.411 1.599 11.356 1.00 92.69 282 ALA A C 1
ATOM 2210 O O . ALA A 1 282 ? -22.339 1.911 12.094 1.00 92.69 282 ALA A O 1
ATOM 2211 N N . ARG A 1 283 ? -20.300 2.345 11.275 1.00 90.50 283 ARG A N 1
ATOM 2212 C CA . ARG A 1 283 ? -20.099 3.571 12.061 1.00 90.50 283 ARG A CA 1
ATOM 2213 C C . ARG A 1 283 ? -21.093 4.663 11.674 1.00 90.50 283 ARG A C 1
ATOM 2215 O O . ARG A 1 283 ? -21.638 5.326 12.552 1.00 90.50 283 ARG A O 1
ATOM 2222 N N . ARG A 1 284 ? -21.368 4.813 10.376 1.00 90.56 284 ARG A N 1
ATOM 2223 C CA . ARG A 1 284 ? -22.362 5.763 9.859 1.00 90.56 284 ARG A CA 1
ATOM 2224 C C . ARG A 1 284 ? -23.800 5.355 10.190 1.00 90.56 284 ARG A C 1
ATOM 2226 O O . ARG A 1 284 ? -24.629 6.225 10.438 1.00 90.56 284 ARG A O 1
ATOM 2233 N N . ALA A 1 285 ? -24.115 4.064 10.194 1.00 89.19 285 ALA A N 1
ATOM 2234 C CA . ALA A 1 285 ? -25.418 3.564 10.628 1.00 89.19 285 ALA A CA 1
ATOM 2235 C C . ALA A 1 285 ? -25.595 3.729 12.147 1.00 89.19 285 ALA A C 1
ATOM 2237 O O . ALA A 1 285 ? -26.606 4.262 12.600 1.00 89.19 285 ALA A O 1
ATOM 2238 N N . GLY A 1 286 ? -24.574 3.370 12.929 1.00 86.56 286 GLY A N 1
ATOM 2239 C CA . GLY A 1 286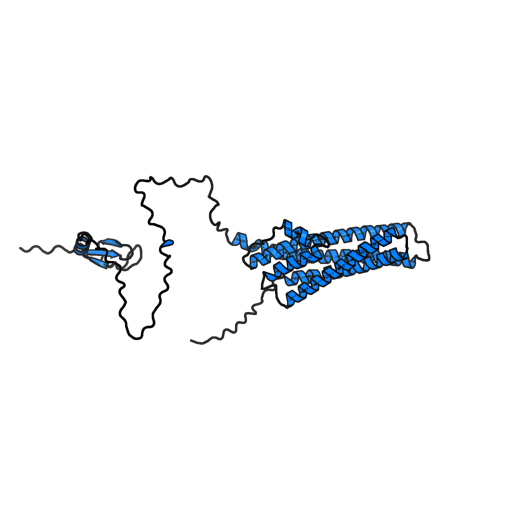 ? -24.554 3.511 14.384 1.00 86.56 286 GLY A CA 1
ATOM 2240 C C . GLY A 1 286 ? -24.798 4.947 14.834 1.00 86.56 286 GLY A C 1
ATOM 2241 O O . GLY A 1 286 ? -25.660 5.173 15.680 1.00 86.56 286 GLY A O 1
ATOM 2242 N N . SER A 1 287 ? -24.143 5.924 14.196 1.00 84.00 287 SER A N 1
ATOM 2243 C CA . SER A 1 287 ? -24.336 7.348 14.508 1.00 84.00 287 SER A CA 1
ATOM 2244 C C . SER A 1 287 ? -25.748 7.873 14.218 1.00 84.00 287 SER A C 1
ATOM 2246 O O . SER A 1 287 ? -26.122 8.907 14.754 1.00 84.00 287 SER A O 1
ATOM 2248 N N . GLN A 1 288 ? -26.518 7.202 13.356 1.00 88.75 288 GLN A N 1
ATOM 2249 C CA . GLN A 1 288 ? -27.884 7.600 12.985 1.00 88.75 288 GLN A CA 1
ATOM 2250 C C . GLN A 1 288 ? -28.960 6.825 13.754 1.00 88.75 288 GLN A C 1
ATOM 2252 O O . GLN A 1 288 ? -30.082 7.296 13.884 1.00 88.75 288 GLN A O 1
ATOM 2257 N N . SER A 1 289 ? -28.629 5.634 14.256 1.00 86.25 289 SER A N 1
ATOM 2258 C CA . SER A 1 289 ? -29.599 4.698 14.831 1.00 86.25 289 SER A CA 1
ATOM 2259 C C . SER A 1 289 ? -30.163 5.097 16.199 1.00 86.25 289 SER A C 1
ATOM 2261 O O . SER A 1 289 ? -31.189 4.563 16.603 1.00 86.25 289 SER A O 1
ATOM 2263 N N . GLY A 1 290 ? -29.469 5.948 16.965 1.00 80.12 290 GLY A N 1
ATOM 2264 C CA . GLY A 1 290 ? -29.807 6.232 18.370 1.00 80.12 290 GLY A CA 1
ATOM 2265 C C . GLY A 1 290 ? -29.652 5.037 19.329 1.00 80.12 290 GLY A C 1
ATOM 2266 O O . GLY A 1 290 ? -29.734 5.213 20.541 1.00 80.12 290 GLY A O 1
ATOM 2267 N N . SER A 1 291 ? -29.376 3.832 18.818 1.00 85.94 291 SER A N 1
ATOM 2268 C CA . SER A 1 291 ? -29.212 2.606 19.600 1.00 85.94 291 SER A CA 1
ATOM 2269 C C . SER A 1 291 ? -27.811 2.509 20.203 1.00 85.94 291 SER A C 1
ATOM 2271 O O . SER A 1 291 ? -26.802 2.628 19.500 1.00 85.94 291 SER A O 1
ATOM 2273 N N . LEU A 1 292 ? -27.743 2.233 21.508 1.00 81.94 292 LEU A N 1
ATOM 2274 C CA . LEU A 1 292 ? -26.482 1.998 22.221 1.00 81.94 292 LEU A CA 1
ATOM 2275 C C . LEU A 1 292 ? -25.776 0.727 21.732 1.00 81.94 292 LEU A C 1
ATOM 2277 O O . LEU A 1 292 ? -24.554 0.719 21.591 1.00 81.94 292 LEU A O 1
ATOM 2281 N N . GLN A 1 293 ? -26.537 -0.324 21.417 1.00 85.81 293 GLN A N 1
ATOM 2282 C CA . GLN A 1 293 ? -25.976 -1.590 20.947 1.00 85.81 293 GLN A CA 1
ATOM 2283 C C . GLN A 1 293 ? -25.348 -1.434 19.559 1.00 85.81 293 GLN A C 1
ATOM 2285 O O . GLN A 1 293 ? -24.202 -1.819 19.350 1.00 85.81 293 GLN A O 1
ATOM 2290 N N . THR A 1 294 ? -26.036 -0.756 18.637 1.00 88.12 294 THR A N 1
ATOM 2291 C CA . THR A 1 294 ? -25.512 -0.508 17.285 1.00 88.12 294 THR A CA 1
ATOM 2292 C C . THR A 1 294 ? -24.261 0.376 17.315 1.00 88.12 294 THR A C 1
ATOM 2294 O O . THR A 1 294 ? -23.324 0.162 16.542 1.00 88.12 294 THR A O 1
ATOM 2297 N N . GLN A 1 295 ? -24.197 1.351 18.229 1.00 85.38 295 GLN A N 1
ATOM 2298 C CA . GLN A 1 295 ? -22.986 2.146 18.434 1.00 85.38 295 GLN A CA 1
ATOM 2299 C C . GLN A 1 295 ? -21.823 1.297 18.962 1.00 85.38 295 GLN A C 1
ATOM 2301 O O . GLN A 1 295 ? -20.715 1.405 18.429 1.00 85.38 295 GLN A O 1
ATOM 2306 N N . ALA A 1 296 ? -22.067 0.427 19.945 1.00 87.88 296 ALA A N 1
ATOM 2307 C CA . ALA A 1 296 ? -21.055 -0.473 20.490 1.00 87.88 296 ALA A CA 1
ATOM 2308 C C . ALA A 1 296 ? -20.516 -1.446 19.424 1.00 87.88 296 ALA A C 1
ATOM 2310 O O . ALA A 1 296 ? -19.300 -1.544 19.244 1.00 87.88 296 ALA A O 1
ATOM 2311 N N . ASP A 1 297 ? -21.400 -2.080 18.651 1.00 91.19 297 ASP A N 1
ATOM 2312 C CA . ASP A 1 297 ? -21.027 -3.003 17.573 1.00 91.19 297 ASP A CA 1
ATOM 2313 C C . ASP A 1 297 ? -20.182 -2.299 16.502 1.00 91.19 297 ASP A C 1
ATOM 2315 O O . ASP A 1 297 ? -19.151 -2.811 16.056 1.00 91.19 297 ASP A O 1
ATOM 2319 N N . SER A 1 298 ? -20.557 -1.069 16.134 1.00 92.31 298 SER A N 1
ATOM 2320 C CA . SER A 1 298 ? -19.792 -0.272 15.172 1.00 92.31 298 SER A CA 1
ATOM 2321 C C . SER A 1 298 ? -18.388 0.098 15.672 1.00 92.31 298 SER A C 1
ATOM 2323 O O . SER A 1 298 ? -17.456 0.224 14.873 1.00 92.31 298 SER A O 1
ATOM 2325 N N . LEU A 1 299 ? -18.215 0.247 16.991 1.00 92.31 299 LEU A N 1
ATOM 2326 C CA . LEU A 1 299 ? -16.927 0.540 17.613 1.00 92.31 299 LEU A CA 1
ATOM 2327 C C . LEU A 1 299 ? -16.011 -0.686 17.578 1.00 92.31 299 LEU A C 1
ATOM 2329 O O . LEU A 1 299 ? -14.848 -0.566 17.192 1.00 92.31 299 LEU A O 1
ATOM 2333 N N . VAL A 1 300 ? -16.550 -1.865 17.897 1.00 94.50 300 VAL A N 1
ATOM 2334 C CA . VAL A 1 300 ? -15.829 -3.142 17.784 1.00 94.50 300 VAL A CA 1
ATOM 2335 C C . VAL A 1 300 ? -15.398 -3.388 16.339 1.00 94.50 300 VAL A C 1
ATOM 2337 O O . VAL A 1 300 ? -14.227 -3.677 16.088 1.00 94.50 300 VAL A O 1
ATOM 2340 N N . LEU A 1 301 ? -16.300 -3.194 15.372 1.00 95.56 301 LEU A N 1
ATOM 2341 C CA . LEU A 1 301 ? -15.978 -3.332 13.948 1.00 95.56 301 LEU A CA 1
ATOM 2342 C C . LEU A 1 301 ? -14.870 -2.370 13.505 1.00 95.56 301 LEU A C 1
ATOM 2344 O O . LEU A 1 301 ? -13.979 -2.767 12.753 1.00 95.56 301 LEU A O 1
ATOM 2348 N N . PHE A 1 302 ? -14.878 -1.127 13.996 1.00 95.38 302 PHE A N 1
ATOM 2349 C CA . PHE A 1 302 ? -13.794 -0.182 13.731 1.00 95.38 302 PHE A CA 1
ATOM 2350 C C . PHE A 1 302 ? -12.454 -0.671 14.294 1.00 95.38 302 PHE A C 1
ATOM 2352 O O . PHE A 1 302 ? -11.453 -0.631 13.580 1.00 95.38 302 PHE A O 1
ATOM 2359 N N . ILE A 1 303 ? -12.425 -1.161 15.538 1.00 97.00 303 ILE A N 1
ATOM 2360 C CA . ILE A 1 303 ? -11.206 -1.686 16.175 1.00 97.00 303 ILE A CA 1
ATOM 2361 C C . ILE A 1 303 ? -10.647 -2.855 15.358 1.00 97.00 303 ILE A C 1
ATOM 2363 O O . ILE A 1 303 ? -9.471 -2.845 14.994 1.00 97.00 303 ILE A O 1
ATOM 2367 N N . VAL A 1 304 ? -11.494 -3.827 15.004 1.00 97.81 304 VAL A N 1
ATOM 2368 C CA . VAL A 1 304 ? -11.105 -4.986 14.182 1.00 97.81 304 VAL A CA 1
ATOM 2369 C C . VAL A 1 304 ? -10.560 -4.534 12.828 1.00 97.81 304 VAL A C 1
ATOM 2371 O O . VAL A 1 304 ? -9.496 -4.988 12.406 1.00 97.81 304 VAL A O 1
ATOM 2374 N N . SER A 1 305 ? -11.240 -3.594 12.168 1.00 97.69 305 SER A N 1
ATOM 2375 C CA . SER A 1 305 ? -10.792 -3.020 10.899 1.00 97.69 305 SER A CA 1
ATOM 2376 C C . SER A 1 305 ? -9.432 -2.327 11.009 1.00 97.69 305 SER A C 1
ATOM 2378 O O . SER A 1 305 ? -8.559 -2.527 10.159 1.00 97.69 305 SER A O 1
ATOM 2380 N N . ALA A 1 306 ? -9.236 -1.505 12.040 1.00 97.56 306 ALA A N 1
ATOM 2381 C CA . ALA A 1 306 ? -7.999 -0.766 12.257 1.00 97.56 306 ALA A CA 1
ATOM 2382 C C . ALA A 1 306 ? -6.824 -1.714 12.531 1.00 97.56 306 ALA A C 1
ATOM 2384 O O . ALA A 1 306 ? -5.760 -1.549 11.935 1.00 97.56 306 ALA A O 1
ATOM 2385 N N . LEU A 1 307 ? -7.028 -2.755 13.346 1.00 98.38 307 LEU A N 1
ATOM 2386 C CA . LEU A 1 307 ? -6.017 -3.779 13.617 1.00 98.38 307 LEU A CA 1
ATOM 2387 C C . LEU A 1 307 ? -5.693 -4.617 12.374 1.00 98.38 307 LEU A C 1
ATOM 2389 O O . LEU A 1 307 ? -4.519 -4.821 12.071 1.00 98.38 307 LEU A O 1
ATOM 2393 N N . ALA A 1 308 ? -6.700 -5.050 11.609 1.00 98.25 308 ALA A N 1
ATOM 2394 C CA . ALA A 1 308 ? -6.490 -5.775 10.354 1.00 98.25 308 ALA A CA 1
ATOM 2395 C C . ALA A 1 308 ? -5.735 -4.922 9.317 1.00 98.25 308 ALA A C 1
ATOM 2397 O O . ALA A 1 308 ? -4.838 -5.409 8.626 1.00 98.25 308 ALA A O 1
ATOM 2398 N N . SER A 1 309 ? -6.048 -3.627 9.245 1.00 98.06 309 SER A N 1
ATOM 2399 C CA . SER A 1 309 ? -5.347 -2.672 8.382 1.00 98.06 309 SER A CA 1
ATOM 2400 C C . SER A 1 309 ? -3.906 -2.427 8.840 1.00 98.06 309 SER A C 1
ATOM 2402 O O . SER A 1 309 ? -2.998 -2.398 8.008 1.00 98.06 309 SER A O 1
ATOM 2404 N N . ALA A 1 310 ? -3.672 -2.310 10.151 1.00 98.44 310 ALA A N 1
ATOM 2405 C CA . ALA A 1 310 ? -2.335 -2.178 10.727 1.00 98.44 310 ALA A CA 1
ATOM 2406 C C . ALA A 1 310 ? -1.478 -3.417 10.439 1.00 98.44 310 ALA A C 1
ATOM 2408 O O . ALA A 1 310 ? -0.351 -3.299 9.962 1.00 98.44 310 ALA A O 1
ATOM 2409 N N . ALA A 1 311 ? -2.048 -4.604 10.648 1.00 98.31 311 ALA A N 1
ATOM 2410 C CA . ALA A 1 311 ? -1.453 -5.890 10.317 1.00 98.31 311 ALA A CA 1
ATOM 2411 C C . ALA A 1 311 ? -1.045 -5.972 8.839 1.00 98.31 311 ALA A C 1
ATOM 2413 O O . ALA A 1 311 ? 0.089 -6.322 8.503 1.00 98.31 311 ALA A O 1
ATOM 2414 N N . PHE A 1 312 ? -1.956 -5.609 7.936 1.00 98.19 312 PHE A N 1
ATOM 2415 C CA . PHE A 1 312 ? -1.681 -5.588 6.505 1.00 98.19 312 PHE A CA 1
ATOM 2416 C C . PHE A 1 312 ? -0.548 -4.622 6.152 1.00 98.19 312 PHE A C 1
ATOM 2418 O O . PHE A 1 312 ? 0.383 -5.002 5.436 1.00 98.19 312 PHE A O 1
ATOM 2425 N N . ALA A 1 313 ? -0.585 -3.399 6.684 1.00 97.94 313 ALA A N 1
ATOM 2426 C CA . ALA A 1 313 ? 0.462 -2.414 6.451 1.00 97.94 313 ALA A CA 1
ATOM 2427 C C . ALA A 1 313 ? 1.825 -2.894 6.980 1.00 97.94 313 ALA A C 1
ATOM 2429 O O . ALA A 1 313 ? 2.835 -2.754 6.294 1.00 97.94 313 ALA A O 1
ATOM 2430 N N . TRP A 1 314 ? 1.853 -3.536 8.147 1.00 98.38 314 TRP A N 1
ATOM 2431 C CA . TRP A 1 314 ? 3.082 -4.033 8.760 1.00 98.38 314 TRP A CA 1
ATOM 2432 C C . TRP A 1 314 ? 3.680 -5.244 8.031 1.00 98.38 314 TRP A C 1
ATOM 2434 O O . TRP A 1 314 ? 4.889 -5.310 7.826 1.00 98.38 314 TRP A O 1
ATOM 2444 N N . TRP A 1 315 ? 2.862 -6.215 7.615 1.00 97.25 315 TRP A N 1
ATOM 2445 C CA . TRP A 1 315 ? 3.369 -7.485 7.077 1.00 97.25 315 TRP A CA 1
ATOM 2446 C C . TRP A 1 315 ? 3.291 -7.607 5.556 1.00 97.25 315 TRP A C 1
ATOM 2448 O O . TRP A 1 315 ? 4.212 -8.157 4.943 1.00 97.25 315 TRP A O 1
ATOM 2458 N N . MET A 1 316 ? 2.216 -7.129 4.930 1.00 95.50 316 MET A N 1
ATOM 2459 C CA . MET A 1 316 ? 1.954 -7.375 3.507 1.00 95.50 316 MET A CA 1
ATOM 2460 C C . MET A 1 316 ? 2.635 -6.348 2.606 1.00 95.50 316 MET A C 1
ATOM 2462 O O . MET A 1 316 ? 3.179 -6.729 1.570 1.00 95.50 316 MET A O 1
ATOM 2466 N N . ILE A 1 317 ? 2.702 -5.077 3.012 1.00 95.31 317 ILE A N 1
ATOM 2467 C CA . ILE A 1 317 ? 3.383 -4.043 2.2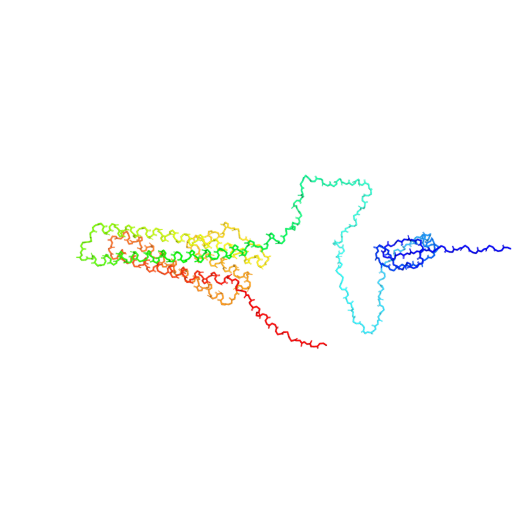18 1.00 95.31 317 ILE A CA 1
ATOM 2468 C C . ILE A 1 317 ? 4.892 -4.328 2.063 1.00 95.31 317 ILE A C 1
ATOM 2470 O O . ILE A 1 317 ? 5.383 -4.314 0.931 1.00 95.31 317 ILE A O 1
ATOM 2474 N N . PRO A 1 318 ? 5.654 -4.686 3.117 1.00 95.88 318 PRO A N 1
ATOM 2475 C CA . PRO A 1 318 ? 7.062 -5.045 2.944 1.00 95.88 318 PRO A CA 1
ATOM 2476 C C . PRO A 1 318 ? 7.265 -6.324 2.123 1.00 95.88 318 PRO A C 1
ATOM 2478 O O . PRO A 1 318 ? 8.281 -6.474 1.448 1.00 95.88 318 PRO A O 1
ATOM 2481 N N . ARG A 1 319 ? 6.314 -7.270 2.157 1.00 95.00 319 ARG A N 1
ATOM 2482 C CA . ARG A 1 319 ? 6.336 -8.448 1.269 1.00 95.00 319 ARG A CA 1
ATOM 2483 C C . ARG A 1 319 ? 6.146 -8.045 -0.187 1.00 95.00 319 ARG A C 1
ATOM 2485 O O . ARG A 1 319 ? 6.891 -8.533 -1.026 1.00 95.00 319 ARG A O 1
ATOM 2492 N N . LEU A 1 320 ? 5.214 -7.134 -0.465 1.00 95.56 320 LEU A N 1
ATOM 2493 C CA . LEU A 1 320 ? 4.992 -6.605 -1.806 1.00 95.56 320 LEU A CA 1
ATOM 2494 C C . LEU A 1 320 ? 6.264 -5.975 -2.372 1.00 95.56 320 LEU A C 1
ATOM 2496 O O . LEU A 1 320 ? 6.673 -6.325 -3.471 1.00 95.56 320 LEU A O 1
ATOM 2500 N N . VAL A 1 321 ? 6.924 -5.107 -1.605 1.00 95.31 321 VAL A N 1
ATOM 2501 C CA . VAL A 1 321 ? 8.174 -4.468 -2.039 1.00 95.31 321 VAL A CA 1
ATOM 2502 C C . VAL A 1 321 ? 9.276 -5.503 -2.283 1.00 95.31 321 VAL A C 1
ATOM 2504 O O . VAL A 1 321 ? 9.960 -5.422 -3.297 1.00 95.31 321 VAL A O 1
ATOM 2507 N N . ARG A 1 322 ? 9.398 -6.523 -1.421 1.00 92.56 322 ARG A N 1
ATOM 2508 C CA . ARG A 1 322 ? 10.379 -7.609 -1.590 1.00 92.56 322 ARG A CA 1
ATOM 2509 C C . ARG A 1 322 ? 10.183 -8.444 -2.853 1.00 92.56 322 ARG A C 1
ATOM 2511 O O . ARG A 1 322 ? 11.164 -8.980 -3.349 1.00 92.56 322 ARG A O 1
ATOM 2518 N N . VAL A 1 323 ? 8.961 -8.556 -3.381 1.00 92.06 323 VAL A N 1
ATOM 2519 C CA . VAL A 1 323 ? 8.730 -9.232 -4.673 1.00 92.06 323 VAL A CA 1
ATOM 2520 C C . VAL A 1 323 ? 9.470 -8.514 -5.805 1.00 92.06 323 VAL A C 1
ATOM 2522 O O . VAL A 1 323 ? 9.947 -9.168 -6.725 1.00 92.06 323 VAL A O 1
ATOM 2525 N N . PHE A 1 324 ? 9.587 -7.187 -5.720 1.00 90.19 324 PHE A N 1
ATOM 2526 C CA . PHE A 1 324 ? 10.234 -6.337 -6.722 1.00 90.19 324 PHE A CA 1
ATOM 2527 C C . PHE A 1 324 ? 11.670 -5.953 -6.369 1.00 90.19 324 PHE A C 1
ATOM 2529 O O . PHE A 1 324 ? 12.310 -5.248 -7.147 1.00 90.19 324 PHE A O 1
ATOM 2536 N N . ASP A 1 325 ? 12.177 -6.374 -5.210 1.00 82.62 325 ASP A N 1
ATOM 2537 C CA . ASP A 1 325 ? 13.561 -6.115 -4.842 1.00 82.62 325 ASP A CA 1
ATOM 2538 C C . ASP A 1 325 ? 14.442 -7.022 -5.709 1.00 82.62 325 ASP A C 1
ATOM 2540 O O . ASP A 1 325 ? 14.273 -8.249 -5.669 1.00 82.62 325 ASP A O 1
ATOM 2544 N N . PRO A 1 326 ? 15.353 -6.469 -6.528 1.00 58.72 326 PRO A N 1
ATOM 2545 C CA . PRO A 1 326 ? 16.323 -7.272 -7.239 1.00 58.72 326 PRO A CA 1
ATOM 2546 C C . PRO A 1 326 ? 17.286 -7.827 -6.192 1.00 58.72 326 PRO A C 1
ATOM 2548 O O . PRO A 1 326 ? 18.357 -7.275 -5.945 1.00 58.72 326 PRO A O 1
ATOM 2551 N N . ALA A 1 327 ? 16.920 -8.939 -5.551 1.00 50.69 327 ALA A N 1
ATOM 2552 C CA . ALA A 1 327 ? 17.930 -9.784 -4.947 1.00 50.69 327 ALA A CA 1
ATOM 2553 C C . ALA A 1 327 ? 18.973 -10.015 -6.049 1.00 50.69 327 ALA A C 1
ATOM 2555 O O . ALA A 1 327 ? 18.573 -10.336 -7.178 1.00 50.69 327 ALA A O 1
ATOM 2556 N N . PRO A 1 328 ? 20.278 -9.812 -5.783 1.00 44.44 328 PRO A N 1
ATOM 2557 C CA . PRO A 1 328 ? 21.278 -10.168 -6.765 1.00 44.44 328 PRO A CA 1
ATOM 2558 C C . PRO A 1 328 ? 20.978 -11.618 -7.106 1.00 44.44 328 PRO A C 1
ATOM 2560 O O . PRO A 1 328 ? 20.919 -12.469 -6.212 1.00 44.44 328 PRO A O 1
ATOM 2563 N N . VAL A 1 329 ? 20.691 -11.884 -8.380 1.00 46.12 329 VAL A N 1
ATOM 2564 C CA . VAL A 1 329 ? 20.747 -13.237 -8.910 1.00 46.12 329 VAL A CA 1
ATOM 2565 C C . VAL A 1 329 ? 22.185 -13.643 -8.647 1.00 46.12 329 VAL A C 1
ATOM 2567 O O . VAL A 1 329 ? 23.093 -13.285 -9.387 1.00 46.12 329 VAL A O 1
ATOM 2570 N N . ARG A 1 330 ? 22.410 -14.241 -7.480 1.00 42.38 330 ARG A N 1
ATOM 2571 C CA . ARG A 1 330 ? 23.707 -14.652 -6.988 1.00 42.38 330 ARG A CA 1
ATOM 2572 C C . ARG A 1 330 ? 24.073 -15.834 -7.849 1.00 42.38 330 A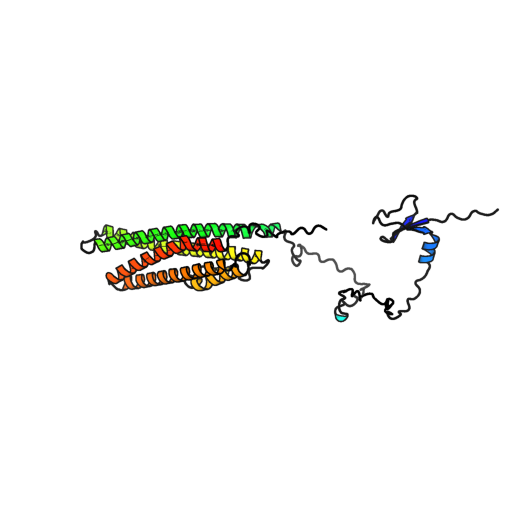RG A C 1
ATOM 2574 O O . ARG A 1 330 ? 23.708 -16.939 -7.481 1.00 42.38 330 ARG A O 1
ATOM 2581 N N . ASP A 1 331 ? 24.630 -15.557 -9.026 1.00 41.50 331 ASP A N 1
ATOM 2582 C CA . ASP A 1 331 ? 25.317 -16.474 -9.933 1.00 41.50 331 ASP A CA 1
ATOM 2583 C C . ASP A 1 331 ? 24.874 -17.942 -9.807 1.00 41.50 331 ASP A C 1
ATOM 2585 O O . ASP A 1 331 ? 25.672 -18.863 -9.668 1.00 41.50 331 ASP A O 1
ATOM 2589 N N . GLN A 1 332 ? 23.561 -18.194 -9.884 1.00 43.38 332 GLN A N 1
ATOM 2590 C CA . GLN A 1 332 ? 23.048 -19.554 -10.058 1.00 43.38 332 GLN A CA 1
ATOM 2591 C C . GLN A 1 332 ? 23.206 -20.010 -11.514 1.00 43.38 332 GLN A C 1
ATOM 2593 O O . GLN A 1 332 ? 22.824 -21.122 -11.862 1.00 43.38 332 GLN A O 1
ATOM 2598 N N . ALA A 1 333 ? 23.892 -19.214 -12.341 1.00 44.44 333 ALA A N 1
ATOM 2599 C CA . ALA A 1 333 ? 24.681 -19.707 -13.455 1.00 44.44 333 ALA A CA 1
ATOM 2600 C C . ALA A 1 333 ? 25.999 -20.323 -12.944 1.00 44.44 333 ALA A C 1
ATOM 2602 O O . ALA A 1 333 ? 27.086 -20.050 -13.445 1.00 44.44 333 ALA A O 1
ATOM 2603 N N . GLY A 1 334 ? 25.889 -21.277 -12.018 1.00 44.91 334 GLY A N 1
ATOM 2604 C CA . GLY A 1 334 ? 26.802 -22.410 -11.972 1.00 44.91 334 GLY A CA 1
ATOM 2605 C C . GLY A 1 334 ? 26.592 -23.253 -13.229 1.00 44.91 334 GLY A C 1
ATOM 2606 O O . GLY A 1 334 ? 26.229 -24.423 -13.150 1.00 44.91 334 GLY A O 1
ATOM 2607 N N . THR A 1 335 ? 26.770 -22.656 -14.413 1.00 47.44 335 THR A N 1
ATOM 2608 C CA . THR A 1 335 ? 27.029 -23.400 -15.634 1.00 47.44 335 THR A CA 1
ATOM 2609 C C . THR A 1 335 ? 28.232 -24.260 -15.314 1.00 47.44 335 THR A C 1
ATOM 2611 O O . THR A 1 335 ? 29.352 -23.756 -15.217 1.00 47.44 335 THR A O 1
ATOM 2614 N N . LYS A 1 336 ? 27.986 -25.556 -15.104 1.00 47.56 336 LYS A N 1
ATOM 2615 C CA . LYS A 1 336 ? 29.005 -26.591 -15.197 1.00 47.56 336 LYS A CA 1
ATOM 2616 C C . LYS A 1 336 ? 29.658 -26.410 -16.564 1.00 47.56 336 LYS A C 1
ATOM 2618 O O . LYS A 1 336 ? 29.177 -26.942 -17.561 1.00 47.56 336 LYS A O 1
ATOM 2623 N N . ARG A 1 337 ? 30.723 -25.608 -16.630 1.00 46.50 337 ARG A N 1
ATOM 2624 C CA . ARG A 1 337 ? 31.631 -25.589 -17.768 1.00 46.50 337 ARG A CA 1
ATOM 2625 C C . ARG A 1 337 ? 32.292 -26.954 -17.757 1.00 46.50 337 ARG A C 1
ATOM 2627 O O . ARG A 1 337 ? 33.264 -27.186 -17.048 1.00 46.50 337 ARG A O 1
ATOM 2634 N N . ARG A 1 338 ? 31.683 -27.889 -18.486 1.00 55.94 338 ARG A N 1
ATOM 2635 C CA . ARG A 1 338 ? 32.345 -29.110 -18.911 1.00 55.94 338 ARG A CA 1
ATOM 2636 C C . ARG A 1 338 ? 33.436 -28.650 -19.865 1.00 55.94 338 ARG A C 1
ATOM 2638 O O . ARG A 1 338 ? 33.158 -28.347 -21.021 1.00 55.94 338 ARG A O 1
ATOM 2645 N N . TRP A 1 339 ? 34.643 -28.504 -19.336 1.00 50.19 339 TRP A N 1
ATOM 2646 C CA . TRP A 1 339 ? 35.835 -28.348 -20.149 1.00 50.19 339 TRP A CA 1
ATOM 2647 C C . TRP A 1 339 ? 35.928 -29.592 -21.027 1.00 50.19 339 TRP A C 1
ATOM 2649 O O . TRP A 1 339 ? 36.095 -30.704 -20.530 1.00 50.19 339 TRP A O 1
ATOM 2659 N N . VAL A 1 340 ? 35.700 -29.413 -22.323 1.00 57.97 340 VAL A N 1
ATOM 2660 C CA . VAL A 1 340 ? 36.118 -30.393 -23.315 1.00 57.97 340 VAL A CA 1
ATOM 2661 C C . VAL A 1 340 ? 37.525 -29.956 -23.682 1.00 57.97 340 VAL A C 1
ATOM 2663 O O . VAL A 1 340 ? 37.704 -28.878 -24.246 1.00 57.97 340 VAL A O 1
ATOM 2666 N N . ASN A 1 341 ? 38.510 -30.737 -23.251 1.00 49.72 341 ASN A N 1
ATOM 2667 C CA . ASN A 1 341 ? 39.894 -30.543 -23.655 1.00 49.72 341 ASN A CA 1
ATOM 2668 C C . ASN A 1 341 ? 39.952 -30.736 -25.177 1.00 49.72 341 ASN A C 1
ATOM 2670 O O . ASN A 1 341 ? 39.468 -31.756 -25.673 1.00 49.72 341 ASN A O 1
ATOM 2674 N N . ALA A 1 342 ? 40.459 -29.728 -25.885 1.00 48.62 342 ALA A N 1
ATOM 2675 C CA . ALA A 1 342 ? 40.816 -29.814 -27.296 1.00 48.62 342 ALA A CA 1
ATOM 2676 C C . ALA A 1 342 ? 42.278 -30.239 -27.426 1.00 48.62 342 ALA A C 1
ATOM 2678 O O . ALA A 1 342 ? 43.073 -29.807 -26.557 1.00 48.62 342 ALA A O 1
#

Secondary structure (DSSP, 8-state):
-PPPPPPPPEEEEETTT--EEE--TT--B-TTT-PBEEEEEHHHHHHHHHS------------------TT---------PPPGGGSPP-----TT-PPPPPP--SS----S-----HHHHHSHHHHHHHHHHHHHHHHHHHHHHHHHHHHHHHHHHHHHHHHGGGSPPPHHHHHHHHHHHHHHHHHHHHHHHHHHHHHHHHHHHHHHHHHHHTT----S-HHHHHHHHHSTTHHHHHHHHHHHHHHHH-TTT--HHHHHHHHHHHHHHHHHHHHHHHHHHHHHHHHHH--HHHHHHHHHHHHHHHHHHHHHHHHHHHHHHHHSS-----------------

Sequence (342 aa):
MTQPPAAAKLVDLCRNCRIQAPHRAGRTRCPRCNGILVVVTTDRVSQALAEAPAPVVARPPQQRVAGYRPGASPKVRWVAQRPPEARPAPRRRSWGAAPRPTPRYRTIPTWGLRDLPASWLEVPVEQQAKAESLRFVRAAHQVAIVLAVSAGIHLLRYLLVVIGRDRLIPGWLDLLTSGLVILSGGLAVGAMLFALFRFGQWVIATRALAYRHAHRLEPRPRWFLWPMSVTPLLNVITAPFVVREAALIDSRVMTPRAAVELRKIWIAWVLVNGVALWAALARRAGSQSGSLQTQADSLVLFIVSALASAAFAWWMIPRLVRVFDPAPVRDQAGTKRRWVNA